Protein AF-0000000087414573 (afdb_homodimer)

Structure (mmCIF, N/CA/C/O backbone):
data_AF-0000000087414573-model_v1
#
loop_
_entity.id
_entity.type
_entity.pdbx_description
1 polymer 'Uncharacterized protein'
#
loop_
_atom_site.group_PDB
_atom_site.id
_atom_site.type_symbol
_atom_site.label_atom_id
_atom_site.label_alt_id
_atom_site.label_comp_id
_atom_site.label_asym_id
_atom_site.label_entity_id
_atom_site.label_seq_id
_atom_site.pdbx_PDB_ins_code
_atom_site.Cartn_x
_atom_site.Cartn_y
_atom_site.Cartn_z
_atom_site.occupancy
_atom_site.B_iso_or_equiv
_atom_site.auth_seq_id
_atom_site.auth_comp_id
_atom_site.auth_asym_id
_atom_site.auth_atom_id
_atom_site.pdbx_PDB_model_num
ATOM 1 N N . MET A 1 1 ? 4.891 49.406 17.188 1 35.66 1 MET A N 1
ATOM 2 C CA . MET A 1 1 ? 4.434 48.375 16.25 1 35.66 1 MET A CA 1
ATOM 3 C C . MET A 1 1 ? 4.473 47 16.891 1 35.66 1 MET A C 1
ATOM 5 O O . MET A 1 1 ? 5.539 46.531 17.297 1 35.66 1 MET A O 1
ATOM 9 N N . SER A 1 2 ? 3.475 46.469 17.656 1 39.78 2 SER A N 1
ATOM 10 C CA . SER A 1 2 ? 3.328 45.312 18.547 1 39.78 2 SER A CA 1
ATOM 11 C C . SER A 1 2 ? 3.596 44.031 17.797 1 39.78 2 SER A C 1
ATOM 13 O O . SER A 1 2 ? 2.986 43.75 16.75 1 39.78 2 SER A O 1
ATOM 15 N N . ASP A 1 3 ? 4.738 43.5 17.859 1 41.03 3 ASP A N 1
ATOM 16 C CA . ASP A 1 3 ? 5.074 42.156 17.375 1 41.03 3 ASP A CA 1
ATOM 17 C C . ASP A 1 3 ? 4.008 41.156 17.781 1 41.03 3 ASP A C 1
ATOM 19 O O . ASP A 1 3 ? 3.9 40.781 18.953 1 41.03 3 ASP A O 1
ATOM 23 N N . ALA A 1 4 ? 2.768 41.281 17.484 1 44.47 4 ALA A N 1
ATOM 24 C CA . ALA A 1 4 ? 1.706 40.312 17.656 1 44.47 4 ALA A CA 1
ATOM 25 C C . ALA A 1 4 ? 2.207 38.875 17.344 1 44.47 4 ALA A C 1
ATOM 27 O O . ALA A 1 4 ? 2.355 38.531 16.188 1 44.47 4 ALA A O 1
ATOM 28 N N . LEU A 1 5 ? 3.117 38.25 18 1 44.28 5 LEU A N 1
ATOM 29 C CA . LEU A 1 5 ? 3.502 36.844 18.031 1 44.28 5 LEU A CA 1
ATOM 30 C C . LEU A 1 5 ? 2.285 35.938 17.844 1 44.28 5 LEU A C 1
ATOM 32 O O . LEU A 1 5 ? 1.438 35.844 18.734 1 44.28 5 LEU A O 1
ATOM 36 N N . THR A 1 6 ? 1.602 35.875 16.656 1 43.03 6 THR A N 1
ATOM 37 C CA . THR A 1 6 ? 0.547 34.938 16.375 1 43.03 6 THR A CA 1
ATOM 38 C C . THR A 1 6 ? 0.826 33.594 17.062 1 43.03 6 THR A C 1
ATOM 40 O O . THR A 1 6 ? 1.945 33.094 17 1 43.03 6 THR A O 1
ATOM 43 N N . SER A 1 7 ? 0.241 33.25 18.125 1 44.19 7 SER A N 1
ATOM 44 C CA . SER A 1 7 ? 0.213 31.984 18.859 1 44.19 7 SER A CA 1
ATOM 45 C C . SER A 1 7 ? 0.468 30.797 17.922 1 44.19 7 SER A C 1
ATOM 47 O O . SER A 1 7 ? 0.053 30.828 16.766 1 44.19 7 SER A O 1
ATOM 49 N N . PRO A 1 8 ? 1.522 30 18.016 1 48 8 PRO A N 1
ATOM 50 C CA . PRO A 1 8 ? 1.657 28.781 17.219 1 48 8 PRO A CA 1
ATOM 51 C C . PRO A 1 8 ? 0.31 28.188 16.828 1 48 8 PRO A C 1
ATOM 53 O O . PRO A 1 8 ? -0.633 28.203 17.625 1 48 8 PRO A O 1
ATOM 56 N N . THR A 1 9 ? -0.344 28.5 15.656 1 53.56 9 THR A N 1
ATOM 57 C CA . THR A 1 9 ? -1.638 28.078 15.125 1 53.56 9 THR A CA 1
ATOM 58 C C . THR A 1 9 ? -2.059 26.734 15.719 1 53.56 9 THR A C 1
ATOM 60 O O . THR A 1 9 ? -1.38 25.719 15.531 1 53.56 9 THR A O 1
ATOM 63 N N . HIS A 1 10 ? -2.604 26.688 16.906 1 69.44 10 HIS A N 1
ATOM 64 C CA . HIS A 1 10 ? -3.182 25.547 17.594 1 69.44 10 HIS A CA 1
ATOM 65 C C . HIS A 1 10 ? -4.109 24.75 16.672 1 69.44 10 HIS A C 1
ATOM 67 O O . HIS A 1 10 ? -5.078 25.297 16.156 1 69.44 10 HIS A O 1
ATOM 73 N N . ILE A 1 11 ? -3.598 23.797 15.906 1 86 11 ILE A N 1
ATOM 74 C CA . ILE A 1 11 ? -4.422 22.906 15.094 1 86 11 ILE A CA 1
ATOM 75 C C . ILE A 1 11 ? -5.312 22.062 16 1 86 11 ILE A C 1
ATOM 77 O O . ILE A 1 11 ? -4.824 21.375 16.906 1 86 11 ILE A O 1
ATOM 81 N N . THR A 1 12 ? -6.582 22.422 15.992 1 93.31 12 THR A N 1
ATOM 82 C CA . THR A 1 12 ? -7.543 21.594 16.719 1 93.31 12 THR A CA 1
ATOM 83 C C . THR A 1 12 ? -8.117 20.516 15.797 1 93.31 12 THR A C 1
ATOM 85 O O . THR A 1 12 ? -8.664 20.828 14.734 1 93.31 12 THR A O 1
ATOM 88 N N . ILE A 1 13 ? -8 19.312 16.219 1 97.19 13 ILE A N 1
ATOM 89 C CA . ILE A 1 13 ? -8.531 18.172 15.461 1 97.19 13 ILE A CA 1
ATOM 90 C C . ILE A 1 13 ? -9.812 17.672 16.125 1 97.19 13 ILE A C 1
ATOM 92 O O . ILE A 1 13 ? -9.781 17.203 17.266 1 97.19 13 ILE A O 1
ATOM 96 N N . PRO A 1 14 ? -10.922 17.812 15.445 1 98.06 14 PRO A N 1
ATOM 97 C CA . PRO A 1 14 ? -12.156 17.281 16.016 1 98.06 14 PRO A CA 1
ATOM 98 C C . PRO A 1 14 ? -12.039 15.82 16.422 1 98.06 14 PRO A C 1
ATOM 100 O O . PRO A 1 14 ? -11.453 15.016 15.68 1 98.06 14 PRO A O 1
ATOM 103 N N . GLU A 1 15 ? -12.625 15.422 17.484 1 97.69 15 GLU A N 1
ATOM 104 C CA . GLU A 1 15 ? -12.484 14.102 18.078 1 97.69 15 GLU A CA 1
ATOM 105 C C . GLU A 1 15 ? -12.992 13.008 17.141 1 97.69 15 GLU A C 1
ATOM 107 O O . GLU A 1 15 ? -12.414 11.922 17.062 1 97.69 15 GLU A O 1
ATOM 112 N N . HIS A 1 16 ? -14.078 13.297 16.438 1 97.81 16 HIS A N 1
ATOM 113 C CA . HIS A 1 16 ? -14.703 12.281 15.602 1 97.81 16 HIS A CA 1
ATOM 114 C C . HIS A 1 16 ? -13.789 11.844 14.461 1 97.81 16 HIS A C 1
ATOM 116 O O . HIS A 1 16 ? -13.945 10.758 13.914 1 97.81 16 HIS A O 1
ATOM 122 N N . LEU A 1 17 ? -12.766 12.625 14.094 1 98.25 17 LEU A N 1
ATOM 123 C CA . LEU A 1 17 ? -11.867 12.297 12.992 1 98.25 17 LEU A CA 1
ATOM 124 C C . LEU A 1 17 ? -10.938 11.148 13.375 1 98.25 17 LEU A C 1
ATOM 126 O O . LEU A 1 17 ? -10.453 10.422 12.508 1 98.25 17 LEU A O 1
ATOM 130 N N . TYR A 1 18 ? -10.727 10.969 14.672 1 97.12 18 TYR A N 1
ATOM 131 C CA . TYR A 1 18 ? -9.859 9.891 15.133 1 97.12 18 TYR A CA 1
ATOM 132 C C . TYR A 1 18 ? -10.531 8.539 14.93 1 97.12 18 TYR A C 1
ATOM 134 O O . TYR A 1 18 ? -9.875 7.496 15 1 97.12 18 TYR A O 1
ATOM 142 N N . GLY A 1 19 ? -11.828 8.539 14.633 1 96.38 19 GLY A N 1
ATOM 143 C CA . GLY A 1 19 ? -12.555 7.305 14.359 1 96.38 19 GLY A CA 1
ATOM 144 C C . GLY A 1 19 ? -12.727 7.031 12.875 1 96.38 19 GLY A C 1
ATOM 145 O O . GLY A 1 19 ? -13.266 5.992 12.492 1 96.38 19 GLY A O 1
ATOM 146 N N . SER A 1 20 ? -12.297 7.949 12.039 1 97.25 20 SER A N 1
ATOM 147 C CA . SER A 1 20 ? -12.453 7.84 10.594 1 97.25 20 SER A CA 1
ATOM 148 C C . SER A 1 20 ? -11.305 7.062 9.969 1 97.25 20 SER A C 1
ATOM 150 O O . SER A 1 20 ? -10.141 7.422 10.141 1 97.25 20 SER A O 1
ATOM 152 N N . GLN A 1 21 ? -11.609 6.047 9.211 1 97 21 GLN A N 1
ATOM 153 C CA . GLN A 1 21 ? -10.562 5.266 8.562 1 97 21 GLN A CA 1
ATOM 154 C C . GLN A 1 21 ? -9.82 6.098 7.52 1 97 21 GLN A C 1
ATOM 156 O O . GLN A 1 21 ? -8.727 5.727 7.082 1 97 21 GLN A O 1
ATOM 161 N N . TYR A 1 22 ? -10.398 7.199 7.098 1 97.75 22 TYR A N 1
ATOM 162 C CA . TYR A 1 22 ? -9.797 8.062 6.09 1 97.75 22 TYR A CA 1
ATOM 163 C C . TYR A 1 22 ? -8.914 9.125 6.734 1 97.75 22 TYR A C 1
ATOM 165 O O . TYR A 1 22 ? -7.848 9.461 6.207 1 97.75 22 TYR A O 1
ATOM 173 N N . TRP A 1 23 ? -9.312 9.594 7.891 1 98.62 23 TRP A N 1
ATOM 174 C CA . TRP A 1 23 ? -8.633 10.734 8.5 1 98.62 23 TRP A CA 1
ATOM 175 C C . TRP A 1 23 ? -7.578 10.266 9.5 1 98.62 23 TRP A C 1
ATOM 177 O O . TRP A 1 23 ? -6.551 10.922 9.68 1 98.62 23 TRP A O 1
ATOM 187 N N . ARG A 1 24 ? -7.738 9.102 10.086 1 98.25 24 ARG A N 1
ATOM 188 C CA . ARG A 1 24 ? -6.801 8.641 11.102 1 98.25 24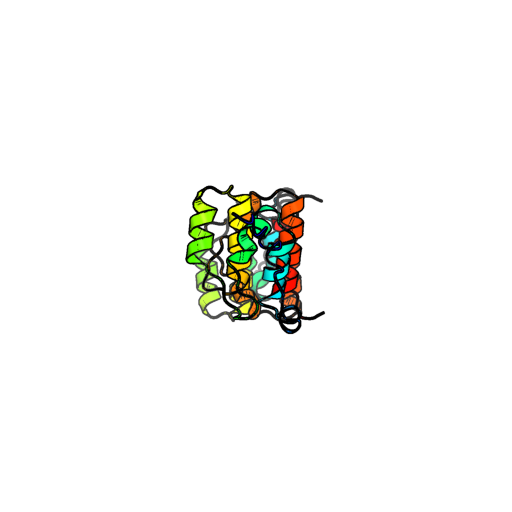 ARG A CA 1
ATOM 189 C C . ARG A 1 24 ? -5.387 8.531 10.539 1 98.25 24 ARG A C 1
ATOM 191 O O . ARG A 1 24 ? -4.438 9.039 11.141 1 98.25 24 ARG A O 1
ATOM 198 N N . PRO A 1 25 ? -5.242 7.898 9.375 1 98.69 25 PRO A N 1
ATOM 199 C CA . PRO A 1 25 ? -3.883 7.844 8.836 1 98.69 25 PRO A CA 1
ATOM 200 C C . PRO A 1 25 ? -3.354 9.219 8.43 1 98.69 25 PRO A C 1
ATOM 202 O O . PRO A 1 25 ? -2.15 9.477 8.531 1 98.69 25 PRO A O 1
ATOM 205 N N . VAL A 1 26 ? -4.207 10.109 7.957 1 98.88 26 VAL A N 1
ATOM 206 C CA . VAL A 1 26 ? -3.805 11.469 7.605 1 98.88 26 VAL A CA 1
ATOM 207 C C . VAL A 1 26 ? -3.287 12.188 8.844 1 98.88 26 VAL A C 1
ATOM 209 O O . VAL A 1 26 ? -2.191 12.758 8.828 1 98.88 26 VAL A O 1
ATOM 212 N N . ILE A 1 27 ? -4.094 12.133 9.938 1 98.75 27 ILE A N 1
ATOM 213 C CA . ILE A 1 27 ? -3.705 12.75 11.195 1 98.75 27 ILE A CA 1
ATOM 214 C C . ILE A 1 27 ? -2.373 12.172 11.672 1 98.75 27 ILE A C 1
ATOM 216 O O . ILE A 1 27 ? -1.449 12.922 12 1 98.75 27 ILE A O 1
ATOM 220 N N . TYR A 1 28 ? -2.23 10.906 11.633 1 98.81 28 TYR A N 1
ATOM 221 C CA . TYR A 1 28 ? -1.021 10.219 12.07 1 98.81 28 TYR A CA 1
ATOM 222 C C . TYR A 1 28 ? 0.193 10.703 11.281 1 98.81 28 TYR A C 1
ATOM 224 O O . TYR A 1 28 ? 1.189 11.133 11.867 1 98.81 28 TYR A O 1
ATOM 232 N N . LEU A 1 29 ? 0.13 10.734 9.961 1 98.88 29 LEU A N 1
ATOM 233 C CA . LEU A 1 29 ? 1.281 11.062 9.125 1 98.88 29 LEU A CA 1
ATOM 234 C C . LEU A 1 29 ? 1.65 12.531 9.266 1 98.88 29 LEU A C 1
ATOM 236 O O . LEU A 1 29 ? 2.83 12.875 9.367 1 98.88 29 LEU A O 1
ATOM 240 N N . PHE A 1 30 ? 0.662 13.422 9.359 1 98.69 30 PHE A N 1
ATOM 241 C CA . PHE A 1 30 ? 0.934 14.852 9.43 1 98.69 30 PHE A CA 1
ATOM 242 C C . PHE A 1 30 ? 1.436 15.242 10.812 1 98.69 30 PHE A C 1
ATOM 244 O O . PHE A 1 30 ? 2.045 16.297 10.984 1 98.69 30 PHE A O 1
ATOM 251 N N . THR A 1 31 ? 1.154 14.406 11.836 1 97.94 31 THR A N 1
ATOM 252 C CA . THR A 1 31 ? 1.62 14.766 13.172 1 97.94 31 THR A CA 1
ATOM 253 C C . THR A 1 31 ? 2.938 14.07 13.492 1 97.94 31 THR A C 1
ATOM 255 O O . THR A 1 31 ? 3.754 14.586 14.258 1 97.94 31 THR A O 1
ATOM 258 N N . GLN A 1 32 ? 3.201 12.938 12.875 1 97.81 32 GLN A N 1
ATOM 259 C CA . GLN A 1 32 ? 4.387 12.156 13.219 1 97.81 32 GLN A CA 1
ATOM 260 C C . GLN A 1 32 ? 5.555 12.5 12.297 1 97.81 32 GLN A C 1
ATOM 262 O O . GLN A 1 32 ? 6.715 12.43 12.711 1 97.81 32 GLN A O 1
ATOM 267 N N . HIS A 1 33 ? 5.332 12.812 11.062 1 98.12 33 HIS A N 1
ATOM 268 C CA . HIS A 1 33 ? 6.395 13.086 10.102 1 98.12 33 HIS A CA 1
ATOM 269 C C . HIS A 1 33 ? 6.832 14.539 10.156 1 98.12 33 HIS A C 1
ATOM 271 O O . HIS A 1 33 ? 6.012 15.445 9.984 1 98.12 33 HIS A O 1
ATOM 277 N N . THR A 1 34 ? 8.062 14.773 10.273 1 97.06 34 THR A N 1
ATOM 278 C CA . THR A 1 34 ? 8.617 16.094 10.547 1 97.06 34 THR A CA 1
ATOM 279 C C . THR A 1 34 ? 8.273 17.078 9.43 1 97.06 34 THR A C 1
ATOM 281 O O . THR A 1 34 ? 7.805 18.188 9.688 1 97.06 34 THR A O 1
ATOM 284 N N . LYS A 1 35 ? 8.484 16.703 8.211 1 97.94 35 LYS A N 1
ATOM 285 C CA . LYS A 1 35 ? 8.219 17.578 7.078 1 97.94 35 LYS A CA 1
ATOM 286 C C . LYS A 1 35 ? 6.727 17.859 6.941 1 97.94 35 LYS A C 1
ATOM 288 O O . LYS A 1 35 ? 6.32 19.016 6.781 1 97.94 35 LYS A O 1
ATOM 293 N N . LEU A 1 36 ? 5.891 16.859 6.969 1 98.56 36 LEU A N 1
ATOM 294 C CA . LEU A 1 36 ? 4.449 17.031 6.828 1 98.56 36 LEU A CA 1
ATOM 295 C C . LEU A 1 36 ? 3.898 17.938 7.926 1 98.56 36 LEU A C 1
ATOM 297 O O . LEU A 1 36 ? 2.996 18.734 7.684 1 98.56 36 LEU A O 1
ATOM 301 N N . ARG A 1 37 ? 4.434 17.797 9.094 1 98.12 37 ARG A N 1
ATOM 302 C CA . ARG A 1 37 ? 3.977 18.578 10.227 1 98.12 37 ARG A CA 1
ATOM 303 C C . ARG A 1 37 ? 4.125 20.078 9.953 1 98.12 37 ARG A C 1
ATOM 305 O O . ARG A 1 37 ? 3.291 20.875 10.375 1 98.12 37 ARG A O 1
ATOM 312 N N . GLN A 1 38 ? 5.145 20.438 9.219 1 98.06 38 GLN A N 1
ATOM 313 C CA . GLN A 1 38 ? 5.402 21.828 8.875 1 98.06 38 GLN A CA 1
ATOM 314 C C . GLN A 1 38 ? 4.336 22.375 7.93 1 98.06 38 GLN A C 1
ATOM 316 O O . GLN A 1 38 ? 4.168 23.594 7.805 1 98.06 38 GLN A O 1
ATOM 321 N N . TYR A 1 39 ? 3.625 21.484 7.316 1 98.19 39 TYR A N 1
ATOM 322 C CA . TYR A 1 39 ? 2.658 21.906 6.305 1 98.19 39 TYR A CA 1
ATOM 323 C C . TYR A 1 39 ? 1.24 21.531 6.723 1 98.19 39 TYR A C 1
ATOM 325 O O . TYR A 1 39 ? 0.331 21.5 5.891 1 98.19 39 TYR A O 1
ATOM 333 N N . ILE A 1 40 ? 1.041 21.234 7.953 1 98.19 40 ILE A N 1
ATOM 334 C CA . ILE A 1 40 ? -0.235 20.75 8.461 1 98.19 40 ILE A CA 1
ATOM 335 C C . ILE A 1 40 ? -1.298 21.828 8.32 1 98.19 40 ILE A C 1
ATOM 337 O O . ILE A 1 40 ? -2.496 21.547 8.352 1 98.19 40 ILE A O 1
ATOM 341 N N . HIS A 1 41 ? -0.883 23.109 8.164 1 96.88 41 HIS A N 1
ATOM 342 C CA . HIS A 1 41 ? -1.827 24.219 8.016 1 96.88 41 HIS A CA 1
ATOM 343 C C . HIS A 1 41 ? -2.559 24.141 6.68 1 96.88 41 HIS A C 1
ATOM 345 O O . HIS A 1 41 ? -3.559 24.828 6.473 1 96.88 41 HIS A O 1
ATOM 351 N N . TYR A 1 42 ? -2.127 23.297 5.781 1 98.25 42 TYR A N 1
ATOM 352 C CA . TYR A 1 42 ? -2.834 23.047 4.527 1 98.25 42 TYR A CA 1
ATOM 353 C C . TYR A 1 42 ? -3.928 22.016 4.707 1 98.25 42 TYR A C 1
ATOM 355 O O . TYR A 1 42 ? -4.625 21.656 3.754 1 98.25 42 TYR A O 1
ATOM 363 N N . VAL A 1 43 ? -4.121 21.453 5.879 1 98.56 43 VAL A N 1
ATOM 364 C CA . VAL A 1 43 ? -5.172 20.516 6.234 1 98.56 43 VAL A CA 1
ATOM 365 C C . VAL A 1 43 ? -6.207 21.188 7.121 1 98.56 43 VAL A C 1
ATOM 367 O O . VAL A 1 43 ? -5.879 21.672 8.219 1 98.56 43 VAL A O 1
ATOM 370 N N . ASP A 1 44 ? -7.414 21.312 6.637 1 97.94 44 ASP A N 1
ATOM 371 C CA . ASP A 1 44 ? -8.531 21.859 7.398 1 97.94 44 ASP A CA 1
ATOM 372 C C . ASP A 1 44 ? -9.336 20.75 8.07 1 97.94 44 ASP A C 1
ATOM 374 O O . ASP A 1 44 ? -10.32 20.266 7.516 1 97.94 44 ASP A O 1
ATOM 378 N N . PHE A 1 45 ? -9.031 20.391 9.258 1 98.19 45 PHE A N 1
ATOM 379 C CA . PHE A 1 45 ? -9.656 19.281 9.984 1 98.19 45 PHE A CA 1
ATOM 380 C C . PHE A 1 45 ? -11.109 19.625 10.32 1 98.19 45 PHE A C 1
ATOM 382 O O . PHE A 1 45 ? -11.984 18.766 10.234 1 98.19 45 PHE A O 1
ATOM 389 N N . LYS A 1 46 ? -11.383 20.812 10.641 1 96.94 46 LYS A N 1
ATOM 390 C CA . LYS A 1 46 ? -12.75 21.203 10.961 1 96.94 46 LYS A CA 1
ATOM 391 C C . LYS A 1 46 ? -13.648 21.125 9.734 1 96.94 46 LYS A C 1
ATOM 393 O O . LYS A 1 46 ? -14.758 20.594 9.812 1 96.94 46 LYS A O 1
ATOM 398 N N . GLY A 1 47 ? -13.133 21.672 8.609 1 97.75 47 GLY A N 1
ATOM 399 C CA . GLY A 1 47 ? -13.883 21.594 7.359 1 97.75 47 GLY A CA 1
ATOM 400 C C . GLY A 1 47 ? -13.711 20.281 6.633 1 97.75 47 GLY A C 1
ATOM 401 O O . GLY A 1 47 ? -14.352 20.047 5.605 1 97.75 47 GLY A O 1
ATOM 402 N N . GLU A 1 48 ? -12.812 19.359 7.148 1 98.31 48 GLU A N 1
ATOM 403 C CA . GLU A 1 48 ? -12.516 18.031 6.598 1 98.31 48 GLU A CA 1
ATOM 404 C C . GLU A 1 48 ? -12.117 18.125 5.125 1 98.31 48 GLU A C 1
ATOM 406 O O . GLU A 1 48 ? -12.648 17.391 4.289 1 98.31 48 GLU A O 1
ATOM 411 N N . ARG A 1 49 ? -11.148 19.016 4.934 1 98.25 49 ARG A N 1
ATOM 412 C CA . ARG A 1 49 ? -10.625 19.281 3.594 1 98.25 49 ARG A CA 1
ATOM 413 C C . ARG A 1 49 ? -9.102 19.344 3.609 1 98.25 49 ARG A C 1
ATOM 415 O O . ARG A 1 49 ? -8.5 19.734 4.621 1 98.25 49 ARG A O 1
ATOM 422 N N . ILE A 1 50 ? -8.461 18.984 2.473 1 98.75 50 ILE A N 1
ATOM 423 C CA . ILE A 1 50 ? -7.016 19.109 2.279 1 98.75 50 ILE A CA 1
ATOM 424 C C . ILE A 1 50 ? -6.734 19.906 1.005 1 98.75 50 ILE A C 1
ATOM 426 O O . ILE A 1 50 ? -7.344 19.656 -0.037 1 98.75 50 ILE A O 1
ATOM 430 N N . ASP A 1 51 ? -5.918 20.906 1.12 1 98.69 51 ASP A N 1
ATOM 431 C CA . ASP A 1 51 ? -5.473 21.609 -0.08 1 98.69 51 ASP A CA 1
ATOM 432 C C . ASP A 1 51 ? -4.41 20.812 -0.822 1 98.69 51 ASP A C 1
ATOM 434 O O . ASP A 1 51 ? -3.217 21.109 -0.738 1 98.69 51 ASP A O 1
ATOM 438 N N . VAL A 1 52 ? -4.793 19.859 -1.642 1 98.75 52 VAL A N 1
ATOM 439 C CA . VAL A 1 52 ? -3.934 18.906 -2.32 1 98.75 52 VAL A CA 1
ATOM 440 C C . VAL A 1 52 ? -3.016 19.625 -3.301 1 98.75 52 VAL A C 1
ATOM 442 O O . VAL A 1 52 ? -1.82 19.328 -3.377 1 98.75 52 VAL A O 1
ATOM 445 N N . THR A 1 53 ? -3.572 20.578 -3.996 1 98.5 53 THR A N 1
ATOM 446 C CA . THR A 1 53 ? -2.812 21.328 -5 1 98.5 53 THR A CA 1
ATOM 447 C C . THR A 1 53 ? -1.632 22.047 -4.359 1 98.5 53 THR A C 1
ATOM 449 O O . THR A 1 53 ? -0.503 21.953 -4.848 1 98.5 53 THR A O 1
ATOM 452 N N . LYS A 1 54 ? -1.816 22.719 -3.281 1 98.62 54 LYS A N 1
ATOM 453 C CA . LYS A 1 54 ? -0.754 23.469 -2.615 1 98.62 54 LYS A CA 1
ATOM 454 C C . LYS A 1 54 ? 0.296 22.531 -2.029 1 98.62 54 LYS A C 1
ATOM 456 O O . LYS A 1 54 ? 1.494 22.812 -2.096 1 98.62 54 LYS A O 1
ATOM 461 N N . LEU A 1 55 ? -0.172 21.438 -1.416 1 98.81 55 LEU A N 1
ATOM 462 C CA . LEU A 1 55 ? 0.753 20.469 -0.838 1 98.81 55 LEU A CA 1
ATOM 463 C C . LEU A 1 55 ? 1.645 19.859 -1.916 1 98.81 55 LEU A C 1
ATOM 465 O O . LEU A 1 55 ? 2.859 19.75 -1.733 1 98.81 55 LEU A O 1
ATOM 469 N N . LYS A 1 56 ? 1.042 19.484 -3.055 1 98.56 56 LYS A N 1
ATOM 470 C CA . LYS A 1 56 ? 1.821 18.906 -4.141 1 98.56 56 LYS A CA 1
ATOM 471 C C . LYS A 1 56 ? 2.801 19.922 -4.727 1 98.56 56 LYS A C 1
ATOM 473 O O . LYS A 1 56 ? 3.92 19.562 -5.102 1 98.56 56 LYS A O 1
ATOM 478 N N . ARG A 1 57 ? 2.367 21.109 -4.809 1 98.62 57 ARG A N 1
ATOM 479 C CA . ARG A 1 57 ? 3.262 22.156 -5.27 1 98.62 57 ARG A CA 1
ATOM 480 C C . ARG A 1 57 ? 4.453 22.312 -4.328 1 98.62 57 ARG A C 1
ATOM 482 O O . ARG A 1 57 ? 5.602 22.391 -4.777 1 98.62 57 ARG A O 1
ATOM 489 N N . ALA A 1 58 ? 4.195 22.391 -3.035 1 98.31 58 ALA A N 1
ATOM 490 C CA . ALA A 1 58 ? 5.254 22.531 -2.041 1 98.31 58 ALA A CA 1
ATOM 491 C C . ALA A 1 58 ? 6.211 21.328 -2.098 1 98.31 58 ALA A C 1
ATOM 493 O O . ALA A 1 58 ? 7.418 21.484 -1.907 1 98.31 58 ALA A O 1
ATOM 494 N N . ALA A 1 59 ? 5.723 20.156 -2.426 1 98.56 59 ALA A N 1
ATOM 495 C CA . ALA A 1 59 ? 6.473 18.906 -2.318 1 98.56 59 ALA A CA 1
ATOM 496 C C . ALA A 1 59 ? 7.371 18.703 -3.533 1 98.56 59 ALA A C 1
ATOM 498 O O . ALA A 1 59 ? 8.188 17.781 -3.559 1 98.56 59 ALA A O 1
ATOM 499 N N . ARG A 1 60 ? 7.215 19.5 -4.551 1 98.44 60 ARG A N 1
ATOM 500 C CA . ARG A 1 60 ? 7.973 19.344 -5.789 1 98.44 60 ARG A CA 1
ATOM 501 C C . ARG A 1 60 ? 9.469 19.266 -5.508 1 98.44 60 ARG A C 1
ATOM 503 O O . ARG A 1 60 ? 10.211 18.594 -6.223 1 98.44 60 ARG A O 1
ATOM 510 N N . VAL A 1 61 ? 10.008 19.906 -4.422 1 98.31 61 VAL A N 1
ATOM 511 C CA . VAL A 1 61 ? 11.438 20 -4.145 1 98.31 61 VAL A CA 1
ATOM 512 C C . VAL A 1 61 ? 11.82 19 -3.049 1 98.31 61 VAL A C 1
ATOM 514 O O . VAL A 1 61 ? 12.969 18.984 -2.6 1 98.31 61 VAL A O 1
ATOM 517 N N . TRP A 1 62 ? 10.82 18.234 -2.502 1 98.44 62 TRP A N 1
ATOM 518 C CA . TRP A 1 62 ? 11.086 17.281 -1.427 1 98.44 62 TRP A CA 1
ATOM 519 C C . TRP A 1 62 ? 11.828 16.047 -1.95 1 98.44 62 TRP A C 1
ATOM 521 O O . TRP A 1 62 ? 11.898 15.836 -3.162 1 98.44 62 TRP A O 1
ATOM 531 N N . SER A 1 63 ? 12.438 15.281 -1.088 1 97.75 63 SER A N 1
ATOM 532 C CA . SER A 1 63 ? 13.008 13.984 -1.44 1 97.75 63 SER A CA 1
ATOM 533 C C . SER A 1 63 ? 11.93 13 -1.865 1 97.75 63 SER A C 1
ATOM 535 O O . SER A 1 63 ? 10.742 13.195 -1.571 1 97.75 63 SER A O 1
ATOM 537 N N . GLN A 1 64 ? 12.258 11.945 -2.529 1 97.25 64 GLN A N 1
ATOM 538 C CA . GLN A 1 64 ? 11.312 10.93 -2.977 1 97.25 64 GLN A CA 1
ATOM 539 C C . GLN A 1 64 ? 10.602 10.281 -1.794 1 97.25 64 GLN A C 1
ATOM 541 O O . GLN A 1 64 ? 9.414 9.977 -1.871 1 97.25 64 GLN A O 1
ATOM 546 N N . SER A 1 65 ? 11.398 10.07 -0.731 1 97.69 65 SER A N 1
ATOM 547 C CA . SER A 1 65 ? 10.805 9.477 0.468 1 97.69 65 SER A CA 1
ATOM 548 C C . SER A 1 65 ? 9.719 10.375 1.05 1 97.69 65 SER A C 1
ATOM 550 O O . SER A 1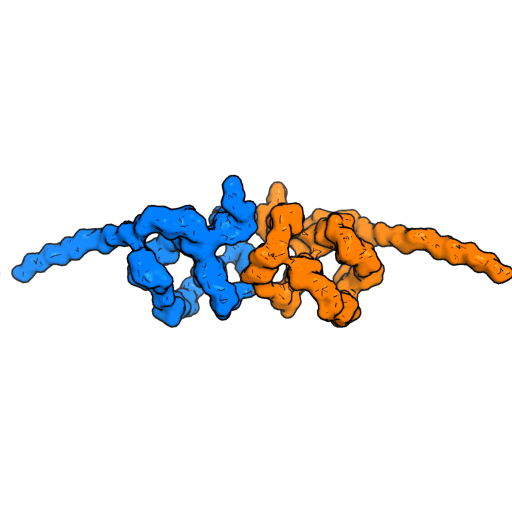 65 ? 8.641 9.898 1.401 1 97.69 65 SER A O 1
ATOM 552 N N . GLU A 1 66 ? 10.023 11.648 1.145 1 98.38 66 GLU A N 1
ATOM 553 C CA . GLU A 1 66 ? 9.062 12.609 1.669 1 98.38 66 GLU A CA 1
ATOM 554 C C . GLU A 1 66 ? 7.836 12.719 0.764 1 98.38 66 GLU A C 1
ATOM 556 O O . GLU A 1 66 ? 6.707 12.773 1.247 1 98.38 66 GLU A O 1
ATOM 561 N N . LYS A 1 67 ? 8.047 12.727 -0.49 1 98.5 67 LYS A N 1
ATOM 562 C CA . LYS A 1 67 ? 6.949 12.766 -1.454 1 98.5 67 LYS A CA 1
ATOM 563 C C . LYS A 1 67 ? 6.062 11.531 -1.329 1 98.5 67 LYS A C 1
ATOM 565 O O . LYS A 1 67 ? 4.836 11.633 -1.43 1 98.5 67 LYS A O 1
ATOM 570 N N . PHE A 1 68 ? 6.668 10.406 -1.146 1 98.62 68 PHE A N 1
ATOM 571 C CA . PHE A 1 68 ? 5.887 9.18 -0.995 1 98.62 68 PHE A CA 1
ATOM 572 C C . PHE A 1 68 ? 4.965 9.273 0.216 1 98.62 68 PHE A C 1
ATOM 574 O O . PHE A 1 68 ? 3.789 8.922 0.136 1 98.62 68 PHE A O 1
ATOM 581 N N . ILE A 1 69 ? 5.477 9.75 1.349 1 98.81 69 ILE A N 1
ATOM 582 C CA . ILE A 1 69 ? 4.695 9.82 2.58 1 98.81 69 ILE A CA 1
ATOM 583 C C . ILE A 1 69 ? 3.533 10.789 2.404 1 98.81 69 ILE A C 1
ATOM 585 O O . ILE A 1 69 ? 2.41 10.516 2.834 1 98.81 69 ILE A O 1
ATOM 589 N N . LEU A 1 70 ? 3.771 11.914 1.744 1 98.88 70 LEU A N 1
ATOM 590 C CA . LEU A 1 70 ? 2.668 12.812 1.42 1 98.88 70 LEU A CA 1
ATOM 591 C C . LEU A 1 70 ? 1.645 12.117 0.529 1 98.88 70 LEU A C 1
ATOM 593 O O . LEU A 1 70 ? 0.44 12.195 0.782 1 98.88 70 LEU A O 1
ATOM 597 N N . SER A 1 71 ? 2.113 11.469 -0.519 1 98.75 71 SER A N 1
ATOM 598 C CA . SER A 1 71 ? 1.214 10.781 -1.439 1 98.75 71 SER A CA 1
ATOM 599 C C . SER A 1 71 ? 0.358 9.75 -0.71 1 98.75 71 SER A C 1
ATOM 601 O O . SER A 1 71 ? -0.826 9.594 -1.016 1 98.75 71 SER A O 1
ATOM 603 N N . LEU A 1 72 ? 0.993 9.047 0.219 1 98.81 72 LEU A N 1
ATOM 604 C CA . LEU A 1 72 ? 0.23 8.07 0.989 1 98.81 72 LEU A CA 1
ATOM 605 C C . LEU A 1 72 ? -0.87 8.75 1.795 1 98.81 72 LEU A C 1
ATOM 607 O O . LEU A 1 72 ? -2.014 8.289 1.809 1 98.81 72 LEU A O 1
ATOM 611 N N . ALA A 1 73 ? -0.518 9.844 2.48 1 98.94 73 ALA A N 1
ATOM 612 C CA . ALA A 1 73 ? -1.516 10.578 3.256 1 98.94 73 ALA A CA 1
ATOM 613 C C . ALA A 1 73 ? -2.693 10.992 2.381 1 98.94 73 ALA A C 1
ATOM 615 O O . ALA A 1 73 ? -3.852 10.773 2.744 1 98.94 73 ALA A O 1
ATOM 616 N N . LEU A 1 74 ? -2.391 11.555 1.26 1 98.88 74 LEU A N 1
ATOM 617 C CA . LEU A 1 74 ? -3.428 12.031 0.354 1 98.88 74 LEU A CA 1
ATOM 618 C C . LEU A 1 74 ? -4.254 10.875 -0.191 1 98.88 74 LEU A C 1
ATOM 620 O O . LEU A 1 74 ? -5.473 10.992 -0.342 1 98.88 74 LEU A O 1
ATOM 624 N N . HIS A 1 75 ? -3.594 9.766 -0.482 1 98.75 75 HIS A N 1
ATOM 625 C CA . HIS A 1 75 ? -4.285 8.586 -0.978 1 98.75 75 HIS A CA 1
ATOM 626 C C . HIS A 1 75 ? -5.238 8.023 0.074 1 98.75 75 HIS A C 1
ATOM 628 O O . HIS A 1 75 ? -6.359 7.621 -0.247 1 98.75 75 HIS A O 1
ATOM 634 N N . CYS A 1 76 ? -4.793 7.953 1.312 1 98.38 76 CYS A N 1
ATOM 635 C CA . CYS A 1 76 ? -5.641 7.488 2.402 1 98.38 76 CYS A CA 1
ATOM 636 C C . CYS A 1 76 ? -6.898 8.344 2.518 1 98.38 76 CYS A C 1
ATOM 638 O O . CYS A 1 76 ? -7.988 7.82 2.758 1 98.38 76 CYS A O 1
ATOM 640 N N . PHE A 1 77 ? -6.766 9.617 2.32 1 98.56 77 PHE A N 1
ATOM 641 C CA . PHE A 1 77 ? -7.871 10.57 2.391 1 98.56 77 PHE A CA 1
ATOM 642 C C . PHE A 1 77 ? -8.852 10.336 1.25 1 98.56 77 PHE A C 1
ATOM 644 O O . PHE A 1 77 ? -10.07 10.328 1.463 1 98.56 77 PHE A O 1
ATOM 651 N N . ASN A 1 78 ? -8.312 10.195 0.108 1 97.69 78 ASN A N 1
ATOM 652 C CA . ASN A 1 78 ? -9.086 10.062 -1.12 1 97.69 78 ASN A CA 1
ATOM 653 C C . ASN A 1 78 ? -8.305 9.312 -2.195 1 97.69 78 ASN A C 1
ATOM 655 O O . ASN A 1 78 ? -7.293 9.805 -2.695 1 97.69 78 ASN A O 1
ATOM 659 N N . GLU A 1 79 ? -8.812 8.156 -2.617 1 95.44 79 GLU A N 1
ATOM 660 C CA . GLU A 1 79 ? -8.086 7.25 -3.494 1 95.44 79 GLU A CA 1
ATOM 661 C C . GLU A 1 79 ? -7.914 7.844 -4.887 1 95.44 79 GLU A C 1
ATOM 663 O O . GLU A 1 79 ? -7.137 7.332 -5.695 1 95.44 79 GLU A O 1
ATOM 668 N N . ARG A 1 80 ? -8.641 8.906 -5.191 1 96.38 80 ARG A N 1
ATOM 669 C CA . ARG A 1 80 ? -8.391 9.602 -6.449 1 96.38 80 ARG A CA 1
ATOM 670 C C . ARG A 1 80 ? -6.957 10.102 -6.523 1 96.38 80 ARG A C 1
ATOM 672 O O . ARG A 1 80 ? -6.43 10.328 -7.617 1 96.38 80 ARG A O 1
ATOM 679 N N . ASN A 1 81 ? -6.395 10.312 -5.371 1 97.31 81 ASN A N 1
ATOM 680 C CA . ASN A 1 81 ? -4.969 10.617 -5.32 1 97.31 81 ASN A CA 1
ATOM 681 C C . ASN A 1 81 ? -4.121 9.352 -5.449 1 97.31 81 ASN A C 1
ATOM 683 O O . ASN A 1 81 ? -3.98 8.594 -4.488 1 97.31 81 ASN A O 1
ATOM 687 N N . LYS A 1 82 ? -3.539 9.211 -6.555 1 96 82 LYS A N 1
ATOM 688 C CA . LYS A 1 82 ? -2.834 7.969 -6.867 1 96 82 LYS A CA 1
ATOM 689 C C . LYS A 1 82 ? -1.487 7.906 -6.152 1 96 82 LYS A C 1
ATOM 691 O O . LYS A 1 82 ? -0.896 8.945 -5.84 1 96 82 LYS A O 1
ATOM 696 N N . ILE A 1 83 ? -1.086 6.711 -5.91 1 97.44 83 ILE A N 1
ATOM 697 C CA . ILE A 1 83 ? 0.197 6.465 -5.262 1 97.44 83 ILE A CA 1
ATOM 698 C C . ILE A 1 83 ? 0.905 5.297 -5.941 1 97.44 83 ILE A C 1
ATOM 700 O O . ILE A 1 83 ? 0.258 4.344 -6.383 1 97.44 83 ILE A O 1
ATOM 704 N N . ASN A 1 84 ? 2.178 5.43 -6.078 1 96.62 84 ASN A N 1
ATOM 705 C CA . ASN A 1 84 ? 3.004 4.301 -6.496 1 96.62 84 ASN A CA 1
ATOM 706 C C . ASN A 1 84 ? 3.611 3.578 -5.297 1 96.62 84 ASN A C 1
ATOM 708 O O . ASN A 1 84 ? 4.609 4.031 -4.734 1 96.62 84 ASN A O 1
ATOM 712 N N . LEU A 1 85 ? 3.1 2.428 -5.023 1 97.56 85 LEU A N 1
ATOM 713 C CA . LEU A 1 85 ? 3.514 1.679 -3.84 1 97.56 85 LEU A CA 1
ATOM 714 C C . LEU A 1 85 ? 4.98 1.273 -3.939 1 97.56 85 LEU A C 1
ATOM 716 O O . LEU A 1 85 ? 5.672 1.178 -2.924 1 97.56 85 LEU A O 1
ATOM 720 N N . GLY A 1 86 ? 5.469 1.082 -5.09 1 96.62 86 GLY A N 1
ATOM 721 C CA . GLY A 1 86 ? 6.859 0.715 -5.305 1 96.62 86 GLY A CA 1
ATOM 722 C C . GLY A 1 86 ? 7.84 1.736 -4.758 1 96.62 86 GLY A C 1
ATOM 723 O O . GLY A 1 86 ? 8.984 1.4 -4.438 1 96.62 86 GLY A O 1
ATOM 724 N N . ASP A 1 87 ? 7.418 2.957 -4.613 1 96.81 87 ASP A N 1
ATOM 725 C CA . ASP A 1 87 ? 8.273 4.02 -4.09 1 96.81 87 ASP A CA 1
ATOM 726 C C . ASP A 1 87 ? 8.594 3.793 -2.617 1 96.81 87 ASP A C 1
ATOM 728 O O . ASP A 1 87 ? 9.469 4.457 -2.057 1 96.81 87 ASP A O 1
ATOM 732 N N . MET A 1 88 ? 7.992 2.816 -2 1 97.12 88 MET A N 1
ATOM 733 C CA . MET A 1 88 ? 8.352 2.443 -0.637 1 97.12 88 MET A CA 1
ATOM 734 C C . MET A 1 88 ? 9.805 1.968 -0.571 1 97.12 88 MET A C 1
ATOM 736 O O . MET A 1 88 ? 10.414 1.964 0.5 1 97.12 88 MET A O 1
ATOM 740 N N . ASP A 1 89 ? 10.328 1.613 -1.648 1 95.44 89 ASP A N 1
ATOM 741 C CA . ASP A 1 89 ? 11.711 1.14 -1.694 1 95.44 89 ASP A CA 1
ATOM 742 C C . ASP A 1 89 ? 12.688 2.254 -1.321 1 95.44 89 ASP A C 1
ATOM 744 O O . ASP A 1 89 ? 13.828 1.985 -0.931 1 95.44 89 ASP A O 1
ATOM 748 N N . TYR A 1 90 ? 12.273 3.461 -1.402 1 95.38 90 TYR A N 1
ATOM 749 C CA . TYR A 1 90 ? 13.133 4.602 -1.111 1 95.38 90 TYR A CA 1
ATOM 750 C C . TYR A 1 90 ? 13.141 4.918 0.38 1 95.38 90 TYR A C 1
ATOM 752 O O . TYR A 1 90 ? 13.945 5.719 0.849 1 95.38 90 TYR A O 1
ATOM 760 N N . LEU A 1 91 ? 12.305 4.309 1.121 1 97.31 91 LEU A N 1
ATOM 761 C CA . LEU A 1 91 ? 12.148 4.645 2.531 1 97.31 91 LEU A CA 1
ATOM 762 C C . LEU A 1 91 ? 13.188 3.92 3.381 1 97.31 91 LEU A C 1
ATOM 764 O O . LEU A 1 91 ? 13.516 2.762 3.111 1 97.31 91 LEU A O 1
ATOM 768 N N . ASP A 1 92 ? 13.688 4.633 4.348 1 96.12 92 ASP A N 1
ATOM 769 C CA . ASP A 1 92 ? 14.5 3.965 5.363 1 96.12 92 ASP A CA 1
ATOM 770 C C . ASP A 1 92 ? 13.617 3.207 6.352 1 96.12 92 ASP A C 1
ATOM 772 O O . ASP A 1 92 ? 12.391 3.258 6.262 1 96.12 92 ASP A O 1
ATOM 776 N N . SER A 1 93 ? 14.195 2.498 7.262 1 96 93 SER A N 1
ATOM 777 C CA . SER A 1 93 ? 13.469 1.607 8.164 1 96 93 SER A CA 1
ATOM 778 C C . SER A 1 93 ? 12.484 2.381 9.031 1 96 93 SER A C 1
ATOM 780 O O . SER A 1 93 ? 11.383 1.898 9.305 1 96 93 SER A O 1
ATOM 782 N N . TYR A 1 94 ? 12.883 3.529 9.477 1 95.81 94 TYR A N 1
ATOM 783 C CA . TYR A 1 94 ? 12.008 4.348 10.305 1 95.81 94 TYR A CA 1
ATOM 784 C C . TYR A 1 94 ? 10.742 4.742 9.547 1 95.81 94 TYR A C 1
ATOM 786 O O . TYR A 1 94 ? 9.633 4.586 10.055 1 95.81 94 TYR A O 1
ATOM 794 N N . HIS A 1 95 ? 10.891 5.203 8.359 1 97.06 95 HIS A N 1
ATOM 795 C CA . HIS A 1 95 ? 9.75 5.645 7.555 1 97.06 95 HIS A CA 1
ATOM 796 C C . HIS A 1 95 ? 8.906 4.465 7.094 1 97.06 95 HIS A C 1
ATOM 798 O O . HIS A 1 95 ? 7.688 4.578 6.969 1 97.06 95 HIS A O 1
ATOM 804 N N . LYS A 1 96 ? 9.555 3.334 6.867 1 97.81 96 LYS A N 1
ATOM 805 C CA . LYS A 1 96 ? 8.773 2.143 6.531 1 97.81 96 LYS A CA 1
ATOM 806 C C . LYS A 1 96 ? 7.84 1.76 7.676 1 97.81 96 LYS A C 1
ATOM 808 O O . LYS A 1 96 ? 6.676 1.424 7.449 1 97.81 96 LYS A O 1
ATOM 813 N N . ARG A 1 97 ? 8.297 1.822 8.875 1 97 97 ARG A N 1
ATOM 814 C CA . ARG A 1 97 ? 7.449 1.526 10.023 1 97 97 ARG A CA 1
ATOM 815 C C . ARG A 1 97 ? 6.277 2.498 10.102 1 97 97 ARG A C 1
ATOM 817 O O . ARG A 1 97 ? 5.145 2.088 10.359 1 97 97 ARG A O 1
ATOM 824 N N . MET A 1 98 ? 6.594 3.732 9.922 1 97.75 98 MET A N 1
ATOM 825 C CA . MET A 1 98 ? 5.555 4.758 9.938 1 97.75 98 MET A CA 1
ATOM 826 C C . MET A 1 98 ? 4.512 4.484 8.859 1 97.75 98 MET A C 1
ATOM 828 O O . MET A 1 98 ? 3.309 4.582 9.117 1 97.75 98 MET A O 1
ATOM 832 N N . VAL A 1 99 ? 4.957 4.109 7.676 1 98.38 99 VAL A N 1
ATOM 833 C CA . VAL A 1 99 ? 4.074 3.834 6.547 1 98.38 99 VAL A CA 1
ATOM 834 C C . VAL A 1 99 ? 3.221 2.604 6.848 1 98.38 99 VAL A C 1
ATOM 836 O O . VAL A 1 99 ? 2.012 2.607 6.609 1 98.38 99 VAL A O 1
ATOM 839 N N . PHE A 1 100 ? 3.775 1.562 7.445 1 98.19 100 PHE A N 1
ATOM 840 C CA . PHE A 1 100 ? 3.004 0.372 7.789 1 98.19 100 PHE A CA 1
ATOM 841 C C . PHE A 1 100 ? 1.941 0.697 8.828 1 98.19 100 PHE A C 1
ATOM 843 O O . PHE A 1 100 ? 0.829 0.168 8.773 1 98.19 100 PHE A O 1
ATOM 850 N N . GLU A 1 101 ? 2.299 1.53 9.75 1 98 101 GLU A N 1
ATOM 851 C CA . GLU A 1 101 ? 1.297 1.961 10.727 1 98 101 GLU A CA 1
ATOM 852 C C . GLU A 1 101 ? 0.16 2.719 10.047 1 98 101 GLU A C 1
ATOM 854 O O . GLU A 1 101 ? -1.015 2.461 10.312 1 98 101 GLU A O 1
ATOM 859 N N . ALA A 1 102 ? 0.48 3.615 9.148 1 98.56 102 ALA A N 1
ATOM 860 C CA . ALA A 1 102 ? -0.54 4.371 8.43 1 98.56 102 ALA A CA 1
ATOM 861 C C . ALA A 1 102 ? -1.437 3.439 7.617 1 98.56 102 ALA A C 1
ATOM 863 O O . ALA A 1 102 ? -2.658 3.607 7.594 1 98.56 102 ALA A O 1
ATOM 864 N N . LEU A 1 103 ? -0.831 2.445 6.977 1 98.44 103 LEU A N 1
ATOM 865 C CA . LEU A 1 103 ? -1.591 1.463 6.211 1 98.44 103 LEU A CA 1
ATOM 866 C C . LEU A 1 103 ? -2.527 0.672 7.121 1 98.44 103 LEU A C 1
ATOM 868 O O . LEU A 1 103 ? -3.674 0.404 6.754 1 98.44 103 LEU A O 1
ATOM 872 N N . HIS A 1 104 ? -2.053 0.335 8.258 1 97.81 104 HIS A N 1
ATOM 873 C CA . HIS A 1 104 ? -2.885 -0.387 9.211 1 97.81 104 HIS A CA 1
ATOM 874 C C . HIS A 1 104 ? -4.062 0.465 9.672 1 97.81 104 HIS A C 1
ATOM 876 O O . HIS A 1 104 ? -5.191 -0.023 9.758 1 97.81 104 HIS A O 1
ATOM 882 N N . LEU A 1 105 ? -3.801 1.676 9.953 1 97.94 105 LEU A N 1
ATOM 883 C CA . LEU A 1 105 ? -4.867 2.582 10.367 1 97.94 105 LEU A CA 1
ATOM 884 C C . LEU A 1 105 ? -5.922 2.719 9.273 1 97.94 105 LEU A C 1
ATOM 886 O O . LEU A 1 105 ? -7.117 2.803 9.562 1 97.94 105 LEU A O 1
ATOM 890 N N . ARG A 1 106 ? -5.5 2.707 8.062 1 98.06 106 ARG A N 1
ATOM 891 C CA . ARG A 1 106 ? -6.402 2.949 6.941 1 98.06 106 ARG A CA 1
ATOM 892 C C . ARG A 1 106 ? -7.195 1.694 6.59 1 98.06 106 ARG A C 1
ATOM 894 O O . ARG A 1 106 ? -8.383 1.771 6.273 1 98.06 106 ARG A O 1
ATOM 901 N N . TYR A 1 107 ? -6.453 0.529 6.656 1 97.44 107 TYR A N 1
ATOM 902 C CA . TYR A 1 107 ? -7.051 -0.65 6.039 1 97.44 107 TYR A CA 1
ATOM 903 C C . TYR A 1 107 ? -7.215 -1.773 7.055 1 97.44 107 TYR A C 1
ATOM 905 O O . TYR A 1 107 ? -7.887 -2.771 6.785 1 97.44 107 TYR A O 1
ATOM 913 N N . GLY A 1 108 ? -6.453 -1.755 8.164 1 91.56 108 GLY A N 1
ATOM 914 C CA . GLY A 1 108 ? -6.363 -2.857 9.102 1 91.56 108 GLY A CA 1
ATOM 915 C C . GLY A 1 108 ? -7.652 -3.104 9.859 1 91.56 108 GLY A C 1
ATOM 916 O O . GLY A 1 108 ? -7.785 -4.109 10.562 1 91.56 108 GLY A O 1
ATOM 917 N N . GLY A 1 109 ? -8.711 -2.387 9.508 1 75.81 109 GLY A N 1
ATOM 918 C CA . GLY A 1 109 ? -9.984 -2.553 10.195 1 75.81 109 GLY A CA 1
ATOM 919 C C . GLY A 1 109 ? -9.984 -1.976 11.594 1 75.81 109 GLY A C 1
ATOM 920 O O . GLY A 1 109 ? -8.953 -1.475 12.07 1 75.81 109 GLY A O 1
ATOM 921 N N . ARG A 1 110 ? -11.211 -1.719 12.07 1 64.44 110 ARG A N 1
ATOM 922 C CA . ARG A 1 110 ? -11.422 -1.217 13.43 1 64.44 110 ARG A CA 1
ATOM 923 C C . ARG A 1 110 ? -11.117 -2.295 14.461 1 64.44 110 ARG A C 1
ATOM 925 O O . ARG A 1 110 ? -11.406 -3.475 14.242 1 64.44 110 ARG A O 1
ATOM 932 N N . GLY A 1 111 ? -9.789 -2.408 14.914 1 44.09 111 GLY A N 1
ATOM 933 C CA . GLY A 1 111 ? -9.656 -3.326 16.031 1 44.09 111 GLY A CA 1
ATOM 934 C C . GLY A 1 111 ? -10.969 -3.58 16.75 1 44.09 111 GLY A C 1
ATOM 935 O O . GLY A 1 111 ? -11.914 -2.801 16.625 1 44.09 111 GLY A O 1
ATOM 936 N N . MET B 1 1 ? -5.43 -47.188 -24.125 1 35.41 1 MET B N 1
ATOM 937 C CA . MET B 1 1 ? -5.184 -45.75 -24.094 1 35.41 1 MET B CA 1
ATOM 938 C C . MET B 1 1 ? -4.891 -45.312 -22.656 1 35.41 1 MET B C 1
ATOM 940 O O . MET B 1 1 ? -5.738 -45.406 -21.781 1 35.41 1 MET B O 1
ATOM 944 N N . SER B 1 2 ? -3.672 -45.406 -22.078 1 39.72 2 SER B N 1
ATOM 945 C CA . SER B 1 2 ? -3.158 -45.25 -20.719 1 39.72 2 SER B CA 1
ATOM 946 C C . SER B 1 2 ? -3.459 -43.844 -20.172 1 39.72 2 SER B C 1
ATOM 948 O O . SER B 1 2 ? -3.146 -42.844 -20.812 1 39.72 2 SER B O 1
ATOM 950 N N . ASP B 1 3 ? -4.473 -43.656 -19.406 1 40.16 3 ASP B N 1
ATOM 951 C CA . ASP B 1 3 ? -4.77 -42.438 -18.625 1 40.16 3 ASP B CA 1
ATOM 952 C C . ASP B 1 3 ? -3.512 -41.938 -17.922 1 40.16 3 ASP B C 1
ATOM 954 O O . ASP B 1 3 ? -3.039 -42.531 -16.953 1 40.16 3 ASP B O 1
ATOM 958 N N . ALA B 1 4 ? -2.438 -41.594 -18.562 1 44 4 ALA B N 1
ATOM 959 C CA . ALA B 1 4 ? -1.269 -40.938 -18.016 1 44 4 ALA B CA 1
ATOM 960 C C . ALA B 1 4 ? -1.683 -39.812 -17.031 1 44 4 ALA B C 1
ATOM 962 O O . ALA B 1 4 ? -2.18 -38.781 -17.453 1 44 4 ALA B O 1
ATOM 963 N N . LEU B 1 5 ? -2.318 -40.031 -15.93 1 43.09 5 LEU B N 1
ATOM 964 C CA . LEU B 1 5 ? -2.523 -39.156 -14.781 1 43.09 5 LEU B CA 1
ATOM 965 C C . LEU B 1 5 ? -1.312 -38.25 -14.57 1 43.09 5 LEU B C 1
ATOM 967 O O . LEU B 1 5 ? -0.25 -38.719 -14.148 1 43.09 5 LEU B O 1
ATOM 971 N N . THR B 1 6 ? -0.978 -37.25 -15.477 1 42.94 6 THR B N 1
ATOM 972 C CA . THR B 1 6 ? 0.053 -36.25 -15.25 1 42.94 6 THR B CA 1
ATOM 973 C C . THR B 1 6 ? 0.136 -35.875 -13.766 1 42.94 6 THR B C 1
ATOM 975 O O . THR B 1 6 ? -0.887 -35.625 -13.125 1 42.94 6 THR B O 1
ATOM 978 N N . SER B 1 7 ? 1.011 -36.375 -12.992 1 44.19 7 SER B N 1
ATOM 979 C CA . SER 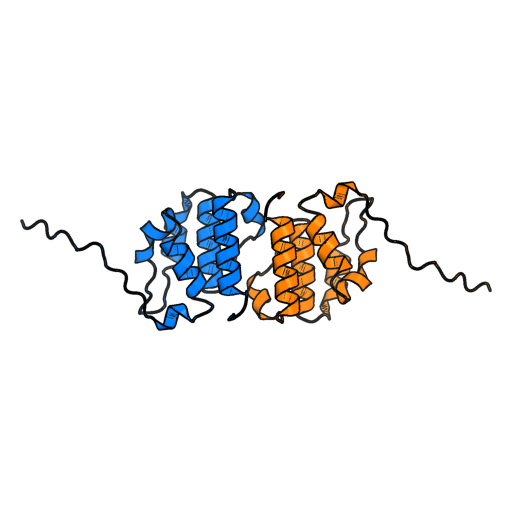B 1 7 ? 1.387 -36 -11.633 1 44.19 7 SER B CA 1
ATOM 980 C C . SER B 1 7 ? 1.051 -34.562 -11.328 1 44.19 7 SER B C 1
ATOM 982 O O . SER B 1 7 ? 1.149 -33.688 -12.203 1 44.19 7 SER B O 1
ATOM 984 N N . PRO B 1 8 ? 0.157 -34.188 -10.43 1 48.31 8 PRO B N 1
ATOM 985 C CA . PRO B 1 8 ? -0.027 -32.781 -10.055 1 48.31 8 PRO B CA 1
ATOM 986 C C . PRO B 1 8 ? 1.242 -31.938 -10.234 1 48.31 8 PRO B C 1
ATOM 988 O O . PRO B 1 8 ? 2.344 -32.438 -9.961 1 48.31 8 PRO B O 1
ATOM 991 N N . THR B 1 9 ? 1.556 -31.266 -11.398 1 54 9 THR B N 1
ATOM 992 C CA . THR B 1 9 ? 2.717 -30.469 -11.781 1 54 9 THR B CA 1
ATOM 993 C C . THR B 1 9 ? 3.432 -29.938 -10.547 1 54 9 THR B C 1
ATOM 995 O O . THR B 1 9 ? 2.852 -29.172 -9.766 1 54 9 THR B O 1
ATOM 998 N N . HIS B 1 10 ? 4.266 -30.703 -9.898 1 70.06 10 HIS B N 1
ATOM 999 C CA . HIS B 1 10 ? 5.133 -30.344 -8.781 1 70.06 10 HIS B CA 1
ATOM 1000 C C . HIS B 1 10 ? 5.855 -29.031 -9.047 1 70.06 10 HIS B C 1
ATOM 1002 O O . HIS B 1 10 ? 6.586 -28.906 -10.039 1 70.06 10 HIS B O 1
ATOM 1008 N N . ILE B 1 11 ? 5.266 -27.891 -8.727 1 86.19 11 ILE B N 1
ATOM 1009 C CA . ILE B 1 11 ? 5.938 -26.594 -8.812 1 86.19 11 ILE B CA 1
ATOM 1010 C C . ILE B 1 11 ? 7.141 -26.562 -7.871 1 86.19 11 ILE B C 1
ATOM 1012 O O . ILE B 1 11 ? 7.008 -26.828 -6.672 1 86.19 11 ILE B O 1
ATOM 1016 N N . THR B 1 12 ? 8.32 -26.656 -8.492 1 93.38 12 THR B N 1
ATOM 1017 C CA . THR B 1 12 ? 9.531 -26.5 -7.695 1 93.38 12 THR B CA 1
ATOM 1018 C C . THR B 1 12 ? 9.953 -25.031 -7.641 1 93.38 12 THR B C 1
ATOM 1020 O O . THR B 1 12 ? 10.133 -24.391 -8.68 1 93.38 12 THR B O 1
ATOM 1023 N N . ILE B 1 13 ? 10.109 -24.531 -6.461 1 97.25 13 ILE B N 1
ATOM 1024 C CA . ILE B 1 13 ? 10.539 -23.156 -6.254 1 97.25 13 ILE B CA 1
ATOM 1025 C C . ILE B 1 13 ? 12 -23.141 -5.812 1 97.25 13 ILE B C 1
ATOM 1027 O O . ILE B 1 13 ? 12.344 -23.672 -4.75 1 97.25 13 ILE B O 1
ATOM 1031 N N . PRO B 1 14 ? 12.859 -22.609 -6.66 1 98.06 14 PRO B N 1
ATOM 1032 C CA . PRO B 1 14 ? 14.266 -22.516 -6.25 1 98.06 14 PRO B CA 1
ATOM 1033 C C . PRO B 1 14 ? 14.438 -21.844 -4.895 1 98.06 14 PRO B C 1
ATOM 1035 O O . PRO B 1 14 ? 13.773 -20.844 -4.613 1 98.06 14 PRO B O 1
ATOM 1038 N N . GLU B 1 15 ? 15.336 -22.281 -4.094 1 97.69 15 GLU B N 1
ATOM 1039 C CA . GLU B 1 15 ? 15.523 -21.844 -2.711 1 97.69 15 GLU B CA 1
ATOM 1040 C C . GLU B 1 15 ? 15.891 -20.359 -2.645 1 97.69 15 GLU B C 1
ATOM 1042 O O . GLU B 1 15 ? 15.445 -19.656 -1.743 1 97.69 15 GLU B O 1
ATOM 1047 N N . HIS B 1 16 ? 16.688 -19.891 -3.592 1 97.81 16 HIS B N 1
ATOM 1048 C CA . HIS B 1 16 ? 17.188 -18.531 -3.539 1 97.81 16 HIS B CA 1
ATOM 1049 C C . HIS B 1 16 ? 16.062 -17.516 -3.689 1 97.81 16 HIS B C 1
ATOM 1051 O O . HIS B 1 16 ? 16.188 -16.359 -3.287 1 97.81 16 HIS B O 1
ATOM 1057 N N . LEU B 1 17 ? 14.883 -17.906 -4.227 1 98.25 17 LEU B N 1
ATOM 1058 C CA . LEU B 1 17 ? 13.766 -17 -4.43 1 98.25 17 LEU B CA 1
ATOM 1059 C C . LEU B 1 17 ? 13.125 -16.625 -3.1 1 98.25 17 LEU B C 1
ATOM 1061 O O . LEU B 1 17 ? 12.508 -15.555 -2.982 1 98.25 17 LEU B O 1
ATOM 1065 N N . TYR B 1 18 ? 13.289 -17.484 -2.09 1 97.06 18 TYR B N 1
ATOM 1066 C CA . TYR B 1 18 ? 12.711 -17.188 -0.779 1 97.06 18 TYR B CA 1
ATOM 1067 C C . TYR B 1 18 ? 13.461 -16.047 -0.094 1 97.06 18 TYR B C 1
ATOM 1069 O O . TYR B 1 18 ? 12.969 -15.477 0.882 1 97.06 18 TYR B O 1
ATOM 1077 N N . GLY B 1 19 ? 14.625 -15.68 -0.639 1 96.38 19 GLY B N 1
ATOM 1078 C CA . GLY B 1 19 ? 15.383 -14.562 -0.101 1 96.38 19 GLY B CA 1
ATOM 1079 C C . GLY B 1 19 ? 15.188 -13.273 -0.879 1 96.38 19 GLY B C 1
ATOM 1080 O O . GLY B 1 19 ? 15.734 -12.227 -0.513 1 96.38 19 GLY B O 1
ATOM 1081 N N . SER B 1 20 ? 14.43 -13.328 -1.954 1 97.19 20 SER B N 1
ATOM 1082 C CA . SER B 1 20 ? 14.203 -12.18 -2.824 1 97.19 20 SER B CA 1
ATOM 1083 C C . SER B 1 20 ? 13.031 -11.336 -2.34 1 97.19 20 SER B C 1
ATOM 1085 O O . SER B 1 20 ? 11.914 -11.852 -2.188 1 97.19 20 SER B O 1
ATOM 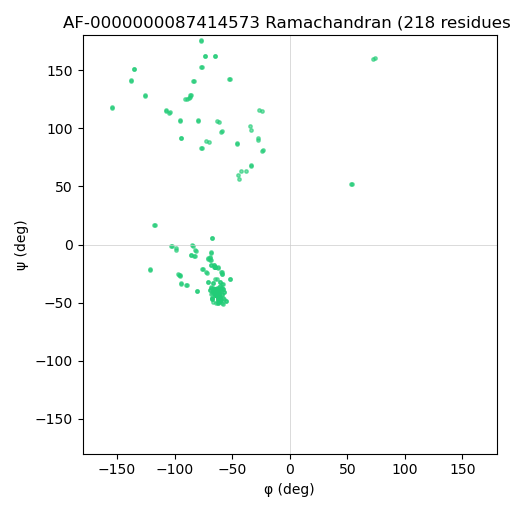1087 N N . GLN B 1 21 ? 13.227 -10.07 -2.148 1 96.94 21 GLN B N 1
ATOM 1088 C CA . GLN B 1 21 ? 12.148 -9.203 -1.703 1 96.94 21 GLN B CA 1
ATOM 1089 C C . GLN B 1 21 ? 11.055 -9.094 -2.77 1 96.94 21 GLN B C 1
ATOM 1091 O O . GLN B 1 21 ? 9.945 -8.641 -2.482 1 96.94 21 GLN B O 1
ATOM 1096 N N . TYR B 1 22 ? 11.375 -9.453 -3.992 1 97.69 22 TYR B N 1
ATOM 1097 C CA . TYR B 1 22 ? 10.43 -9.367 -5.094 1 97.69 22 TYR B CA 1
ATOM 1098 C C . TYR B 1 22 ? 9.625 -10.656 -5.227 1 97.69 22 TYR B C 1
ATOM 1100 O O . TYR B 1 22 ? 8.43 -10.633 -5.516 1 97.69 22 TYR B O 1
ATOM 1108 N N . TRP B 1 23 ? 10.258 -11.773 -4.949 1 98.62 23 TRP B N 1
ATOM 1109 C CA . TRP B 1 23 ? 9.633 -13.07 -5.211 1 98.62 23 TRP B CA 1
ATOM 1110 C C . TRP B 1 23 ? 8.953 -13.609 -3.961 1 98.62 23 TRP B C 1
ATOM 1112 O O . TRP B 1 23 ? 7.941 -14.305 -4.051 1 98.62 23 TRP B O 1
ATOM 1122 N N . ARG B 1 24 ? 9.406 -13.234 -2.785 1 98.19 24 ARG B N 1
ATOM 1123 C CA . ARG B 1 24 ? 8.844 -13.789 -1.558 1 98.19 24 ARG B CA 1
ATOM 1124 C C . ARG B 1 24 ? 7.355 -13.477 -1.447 1 98.19 24 ARG B C 1
ATOM 1126 O O . ARG B 1 24 ? 6.547 -14.367 -1.186 1 98.19 24 ARG B O 1
ATOM 1133 N N . PRO B 1 25 ? 6.973 -12.219 -1.673 1 98.69 25 PRO B N 1
ATOM 1134 C CA . PRO B 1 25 ? 5.535 -11.953 -1.604 1 98.69 25 PRO B CA 1
ATOM 1135 C C . PRO B 1 25 ? 4.754 -12.648 -2.717 1 98.69 25 PRO B C 1
ATOM 1137 O O . PRO B 1 25 ? 3.6 -13.039 -2.518 1 98.69 25 PRO B O 1
ATOM 1140 N N . VAL B 1 26 ? 5.34 -12.797 -3.898 1 98.88 26 VAL B N 1
ATOM 1141 C CA . VAL B 1 26 ? 4.695 -13.5 -5 1 98.88 26 VAL B CA 1
ATOM 1142 C C . VAL B 1 26 ? 4.449 -14.961 -4.609 1 98.88 26 VAL B C 1
ATOM 1144 O O . VAL B 1 26 ? 3.33 -15.461 -4.734 1 98.88 26 VAL B O 1
ATOM 1147 N N . ILE B 1 27 ? 5.523 -15.617 -4.105 1 98.75 27 ILE B N 1
ATOM 1148 C CA . ILE B 1 27 ? 5.422 -17 -3.664 1 98.75 27 ILE B CA 1
ATOM 1149 C C . ILE B 1 27 ? 4.344 -17.125 -2.588 1 98.75 27 ILE B C 1
ATOM 1151 O O . ILE B 1 27 ? 3.463 -17.984 -2.676 1 98.75 27 ILE B O 1
ATOM 1155 N N . TYR B 1 28 ? 4.348 -16.266 -1.641 1 98.81 28 TYR B N 1
ATOM 1156 C CA . TYR B 1 28 ? 3.391 -16.266 -0.539 1 98.81 28 TYR B CA 1
ATOM 1157 C C . TYR B 1 28 ? 1.961 -16.172 -1.056 1 98.81 28 TYR B C 1
ATOM 1159 O O . TYR B 1 28 ? 1.117 -17.016 -0.74 1 98.81 28 TYR B O 1
ATOM 1167 N N . LEU B 1 29 ? 1.665 -15.203 -1.916 1 98.88 29 LEU B N 1
ATOM 1168 C CA . LEU B 1 29 ? 0.3 -14.953 -2.367 1 98.88 29 LEU B CA 1
ATOM 1169 C C . LEU B 1 29 ? -0.192 -16.094 -3.258 1 98.88 29 LEU B C 1
ATOM 1171 O O . LEU B 1 29 ? -1.334 -16.531 -3.127 1 98.88 29 LEU B O 1
ATOM 1175 N N . PHE B 1 30 ? 0.673 -16.641 -4.121 1 98.69 30 PHE B N 1
ATOM 1176 C CA . PHE B 1 30 ? 0.26 -17.688 -5.051 1 98.69 30 PHE B CA 1
ATOM 1177 C C . PHE B 1 30 ? 0.11 -19.031 -4.336 1 98.69 30 PHE B C 1
ATOM 1179 O O . PHE B 1 30 ? -0.553 -19.938 -4.836 1 98.69 30 PHE B O 1
ATOM 1186 N N . THR B 1 31 ? 0.763 -19.172 -3.154 1 97.94 31 THR B N 1
ATOM 1187 C CA . THR B 1 31 ? 0.639 -20.453 -2.455 1 97.94 31 THR B CA 1
ATOM 1188 C C . THR B 1 31 ? -0.446 -20.375 -1.384 1 97.94 31 THR B C 1
ATOM 1190 O O . THR B 1 31 ? -1.076 -21.375 -1.061 1 97.94 31 THR B O 1
ATOM 1193 N N . GLN B 1 32 ? -0.736 -19.188 -0.876 1 97.88 32 GLN B N 1
ATOM 1194 C CA . GLN B 1 32 ? -1.676 -19.062 0.233 1 97.88 32 GLN B CA 1
ATOM 1195 C C . GLN B 1 32 ? -3.082 -18.766 -0.27 1 97.88 32 GLN B C 1
ATOM 1197 O O . GLN B 1 32 ? -4.07 -19.141 0.359 1 97.88 32 GLN B O 1
ATOM 1202 N N . HIS B 1 33 ? -3.246 -18.047 -1.34 1 98.12 33 HIS B N 1
ATOM 1203 C CA . HIS B 1 33 ? -4.555 -17.656 -1.849 1 98.12 33 HIS B CA 1
ATOM 1204 C C . HIS B 1 33 ? -5.137 -18.734 -2.76 1 98.12 33 HIS B C 1
ATOM 1206 O O . HIS B 1 33 ? -4.512 -19.109 -3.748 1 98.12 33 HIS B O 1
ATOM 1212 N N . THR B 1 34 ? -6.312 -19.125 -2.518 1 97.06 34 THR B N 1
ATOM 1213 C CA . THR B 1 34 ? -6.93 -20.281 -3.16 1 97.06 34 THR B CA 1
ATOM 1214 C C . THR B 1 34 ? -7.023 -20.062 -4.668 1 97.06 34 THR B C 1
ATOM 1216 O O . THR B 1 34 ? -6.629 -20.938 -5.445 1 97.06 34 THR B O 1
ATOM 1219 N N . LYS B 1 35 ? -7.52 -18.969 -5.105 1 98 35 LYS B N 1
ATOM 1220 C CA . LYS B 1 35 ? -7.68 -18.688 -6.531 1 98 35 LYS B CA 1
ATOM 1221 C C . LYS B 1 35 ? -6.328 -18.609 -7.23 1 98 35 LYS B C 1
ATOM 1223 O O . LYS B 1 35 ? -6.125 -19.219 -8.281 1 98 35 LYS B O 1
ATOM 1228 N N . LEU B 1 36 ? -5.395 -17.844 -6.703 1 98.56 36 LEU B N 1
ATOM 1229 C CA . LEU B 1 36 ? -4.082 -17.688 -7.316 1 98.56 36 LEU B CA 1
ATOM 1230 C C . LEU B 1 36 ? -3.365 -19.016 -7.434 1 98.56 36 LEU B C 1
ATOM 1232 O O . LEU B 1 36 ? -2.67 -19.281 -8.422 1 98.56 36 LEU B O 1
ATOM 1236 N N . ARG B 1 37 ? -3.541 -19.844 -6.445 1 98.12 37 ARG B N 1
ATOM 1237 C CA . ARG B 1 37 ? -2.891 -21.156 -6.438 1 98.12 37 ARG B CA 1
ATOM 1238 C C . ARG B 1 37 ? -3.287 -21.969 -7.664 1 98.12 37 ARG B C 1
ATOM 1240 O O . ARG B 1 37 ? -2.473 -22.719 -8.211 1 98.12 37 ARG B O 1
ATOM 1247 N N . GLN B 1 38 ? -4.5 -21.797 -8.117 1 98.06 38 GLN B N 1
ATOM 1248 C CA . GLN B 1 38 ? -5.008 -22.516 -9.281 1 98.06 38 GLN B CA 1
ATOM 1249 C C . GLN B 1 38 ? -4.312 -22.062 -10.562 1 98.06 38 GLN B C 1
ATOM 1251 O O . GLN B 1 38 ? -4.328 -22.766 -11.57 1 98.06 38 GLN B O 1
ATOM 1256 N N . TYR B 1 39 ? -3.684 -20.938 -10.492 1 98.25 39 TYR B N 1
ATOM 1257 C CA . TYR B 1 39 ? -3.084 -20.359 -11.688 1 98.25 39 TYR B CA 1
ATOM 1258 C C . TYR B 1 39 ? -1.571 -20.234 -11.539 1 98.25 39 TYR B C 1
ATOM 1260 O O . TYR B 1 39 ? -0.922 -19.5 -12.289 1 98.25 39 TYR B O 1
ATOM 1268 N N . ILE B 1 40 ? -1.013 -20.922 -10.594 1 98.19 40 ILE B N 1
ATOM 1269 C CA . ILE B 1 40 ? 0.403 -20.812 -10.266 1 98.19 40 ILE B CA 1
ATOM 1270 C C . ILE B 1 40 ? 1.25 -21.312 -11.43 1 98.19 40 ILE B C 1
ATOM 1272 O O . ILE B 1 40 ? 2.436 -20.984 -11.531 1 98.19 40 ILE B O 1
ATOM 1276 N N . HIS B 1 41 ? 0.66 -22.109 -12.352 1 96.94 41 HIS B N 1
ATOM 1277 C CA . HIS B 1 41 ? 1.39 -22.625 -13.5 1 96.94 41 HIS B CA 1
ATOM 1278 C C . HIS B 1 41 ? 1.732 -21.5 -14.484 1 96.94 41 HIS B C 1
ATOM 1280 O O . HIS B 1 41 ? 2.551 -21.688 -15.383 1 96.94 41 HIS B O 1
ATOM 1286 N N . TYR B 1 42 ? 1.182 -20.328 -14.32 1 98.31 42 TYR B N 1
ATOM 1287 C CA . TYR B 1 42 ? 1.542 -19.172 -15.125 1 98.31 42 TYR B CA 1
ATOM 1288 C C . TYR B 1 42 ? 2.764 -18.469 -14.547 1 98.31 42 TYR B C 1
ATOM 1290 O O . TYR B 1 42 ? 3.215 -17.453 -15.086 1 98.31 42 TYR B O 1
ATOM 1298 N N . VAL B 1 43 ? 3.328 -18.922 -13.453 1 98.56 43 VAL B N 1
ATOM 1299 C CA . VAL B 1 43 ? 4.543 -18.406 -12.828 1 98.56 43 VAL B CA 1
ATOM 1300 C C . VAL B 1 43 ? 5.688 -19.391 -13.047 1 98.56 43 VAL B C 1
ATOM 1302 O O . VAL B 1 43 ? 5.621 -20.547 -12.609 1 98.56 43 VAL B O 1
ATOM 1305 N N . ASP B 1 44 ? 6.691 -18.969 -13.781 1 98 44 ASP B N 1
ATOM 1306 C CA . ASP B 1 44 ? 7.895 -19.766 -14.008 1 98 44 ASP B CA 1
ATOM 1307 C C . ASP B 1 44 ? 8.984 -19.406 -12.992 1 98 44 ASP B C 1
ATOM 1309 O O . ASP B 1 44 ? 9.828 -18.547 -13.25 1 98 44 ASP B O 1
ATOM 1313 N N . PHE B 1 45 ? 9.055 -20.078 -11.891 1 98.19 45 PHE B N 1
ATOM 1314 C CA . PHE B 1 45 ? 9.984 -19.781 -10.805 1 98.19 45 PHE B CA 1
ATOM 1315 C C . PHE B 1 45 ? 11.422 -20.078 -11.234 1 98.19 45 PHE B C 1
ATOM 1317 O O . PHE B 1 45 ? 12.336 -19.312 -10.898 1 98.19 45 PHE B O 1
ATOM 1324 N N . LYS B 1 46 ? 11.617 -21.078 -11.984 1 96.94 46 LYS B N 1
ATOM 1325 C CA . LYS B 1 46 ? 12.969 -21.406 -12.438 1 96.94 46 LYS B CA 1
ATOM 1326 C C . LYS B 1 46 ? 13.508 -20.344 -13.398 1 96.94 46 LYS B C 1
ATOM 1328 O O . LYS B 1 46 ? 14.648 -19.906 -13.266 1 96.94 46 LYS B O 1
ATOM 1333 N N . GLY B 1 47 ? 12.648 -19.969 -14.359 1 97.75 47 GLY B N 1
ATOM 1334 C CA . GLY B 1 47 ? 13.023 -18.922 -15.297 1 97.75 47 GLY B CA 1
ATOM 1335 C C . GLY B 1 47 ? 12.828 -17.516 -14.75 1 97.75 47 GLY B C 1
ATOM 1336 O O . GLY B 1 47 ? 13.188 -16.531 -15.391 1 97.75 47 GLY B O 1
ATOM 1337 N N . GLU B 1 48 ? 12.211 -17.359 -13.5 1 98.31 48 GLU B N 1
ATOM 1338 C CA . GLU B 1 48 ? 11.93 -16.109 -12.805 1 98.31 48 GLU B CA 1
ATOM 1339 C C . GLU B 1 48 ? 11.148 -15.148 -13.688 1 98.31 48 GLU B C 1
ATOM 1341 O O . GLU B 1 48 ? 11.516 -13.984 -13.82 1 98.31 48 GLU B O 1
ATOM 1346 N N . ARG B 1 49 ? 10.07 -15.727 -14.203 1 98.25 49 ARG B N 1
ATOM 1347 C CA . ARG B 1 49 ? 9.18 -14.984 -15.094 1 98.25 49 ARG B CA 1
ATOM 1348 C C . ARG B 1 49 ? 7.719 -15.227 -14.727 1 98.25 49 ARG B C 1
ATOM 1350 O O . ARG B 1 49 ? 7.371 -16.297 -14.211 1 98.25 49 ARG B O 1
ATOM 1357 N N . ILE B 1 50 ? 6.836 -14.242 -14.984 1 98.75 50 ILE B N 1
ATOM 1358 C CA . ILE B 1 50 ? 5.391 -14.359 -14.812 1 98.75 50 ILE B CA 1
ATOM 1359 C C . ILE B 1 50 ? 4.68 -13.992 -16.109 1 98.75 50 ILE B C 1
ATOM 1361 O O . ILE B 1 50 ? 5.012 -12.984 -16.75 1 98.75 50 ILE B O 1
ATOM 1365 N N . ASP B 1 51 ? 3.816 -14.852 -16.562 1 98.69 51 ASP B N 1
ATOM 1366 C CA . ASP B 1 51 ? 2.977 -14.5 -17.703 1 98.69 51 ASP B CA 1
ATOM 1367 C C . ASP B 1 51 ? 1.856 -13.547 -17.281 1 98.69 51 ASP B C 1
ATOM 1369 O O . ASP B 1 51 ? 0.707 -13.961 -17.125 1 98.69 51 ASP B O 1
ATOM 1373 N N . VAL B 1 52 ? 2.113 -12.281 -17.203 1 98.75 52 VAL B N 1
ATOM 1374 C CA . VAL B 1 52 ? 1.224 -11.242 -16.688 1 98.75 52 VAL B CA 1
ATOM 1375 C C . VAL B 1 52 ? -0.008 -11.125 -17.578 1 98.75 52 VAL B C 1
ATOM 1377 O O . VAL B 1 52 ? -1.134 -11.023 -17.094 1 98.75 52 VAL B O 1
ATOM 1380 N N . THR B 1 53 ? 0.218 -11.18 -18.875 1 98.5 53 THR B N 1
ATOM 1381 C CA . THR B 1 53 ? -0.871 -11.039 -19.828 1 98.5 53 THR B CA 1
ATOM 1382 C C . THR B 1 53 ? -1.91 -12.141 -19.641 1 98.5 53 THR B C 1
ATOM 1384 O O . THR B 1 53 ? -3.109 -11.859 -19.578 1 98.5 53 THR B O 1
ATOM 1387 N N . LYS B 1 54 ? -1.521 -13.359 -19.5 1 98.62 54 LYS B N 1
ATOM 1388 C CA . LYS B 1 54 ? -2.441 -14.484 -19.344 1 98.62 54 LYS B CA 1
ATOM 1389 C C . LYS B 1 54 ? -3.172 -14.406 -18 1 98.62 54 LYS B C 1
ATOM 1391 O O . LYS B 1 54 ? -4.367 -14.695 -17.938 1 98.62 54 LYS B O 1
ATOM 1396 N N . LEU B 1 55 ? -2.422 -14.07 -16.953 1 98.81 55 LEU B N 1
ATOM 1397 C CA . LEU B 1 55 ? -3.031 -13.953 -15.641 1 98.81 55 LEU B CA 1
ATOM 1398 C C . LEU B 1 55 ? -4.102 -12.867 -15.625 1 98.81 55 LEU B C 1
ATOM 1400 O O . LEU B 1 55 ? -5.199 -13.078 -15.102 1 98.81 55 LEU B O 1
ATOM 1404 N N . LYS B 1 56 ? -3.789 -11.711 -16.234 1 98.56 56 LYS B N 1
ATOM 1405 C CA . LYS B 1 56 ? -4.758 -10.617 -16.266 1 98.56 56 LYS B CA 1
ATOM 1406 C C . LYS B 1 56 ? -5.977 -10.992 -17.109 1 98.56 56 LYS B C 1
ATOM 1408 O O . LYS B 1 56 ? -7.102 -10.625 -16.781 1 98.56 56 LYS B O 1
ATOM 1413 N N . ARG B 1 57 ? -5.723 -11.672 -18.141 1 98.62 57 ARG B N 1
ATOM 1414 C CA . ARG B 1 57 ? -6.832 -12.156 -18.969 1 98.62 57 ARG B CA 1
ATOM 1415 C C . ARG B 1 57 ? -7.73 -13.102 -18.172 1 98.62 57 ARG B C 1
ATOM 1417 O O . ARG B 1 57 ? -8.953 -12.961 -18.188 1 98.62 57 ARG B O 1
ATOM 1424 N N . ALA B 1 58 ? -7.141 -14.07 -17.484 1 98.38 58 ALA B N 1
ATOM 1425 C CA . ALA B 1 58 ? -7.898 -15.016 -16.672 1 98.38 58 ALA B CA 1
ATOM 1426 C C . ALA B 1 58 ? -8.68 -14.297 -15.578 1 98.38 58 ALA B C 1
ATOM 1428 O O . ALA B 1 58 ? -9.797 -14.695 -15.242 1 98.38 58 ALA B O 1
ATOM 1429 N N . ALA B 1 59 ? -8.172 -13.195 -15.055 1 98.62 59 ALA B N 1
ATOM 1430 C CA . ALA B 1 59 ? -8.711 -12.531 -13.875 1 98.62 59 ALA B CA 1
ATOM 1431 C C . ALA B 1 59 ? -9.875 -11.617 -14.242 1 98.62 59 ALA B C 1
ATOM 1433 O O . ALA B 1 59 ? -10.555 -11.078 -13.367 1 98.62 59 ALA B O 1
ATOM 1434 N N . ARG B 1 60 ? -10.102 -11.391 -15.508 1 98.44 60 ARG B N 1
ATOM 1435 C CA . ARG B 1 60 ? -11.141 -10.477 -15.961 1 98.44 60 ARG B CA 1
ATOM 1436 C C . ARG B 1 60 ? -12.484 -10.812 -15.32 1 98.44 60 ARG B C 1
ATOM 1438 O O . ARG B 1 60 ? -13.297 -9.922 -15.07 1 98.44 60 ARG B O 1
ATOM 1445 N N . VAL B 1 61 ? -12.773 -12.094 -14.961 1 98.31 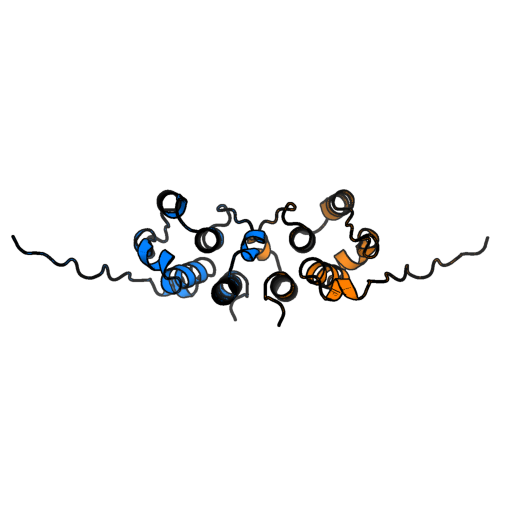61 VAL B N 1
ATOM 1446 C CA . VAL B 1 61 ? -14.07 -12.539 -14.469 1 98.31 61 VAL B CA 1
ATOM 1447 C C . VAL B 1 61 ? -14.016 -12.719 -12.953 1 98.31 61 VAL B C 1
ATOM 1449 O O . VAL B 1 61 ? -14.984 -13.172 -12.336 1 98.31 61 VAL B O 1
ATOM 1452 N N . TRP B 1 62 ? -12.836 -12.477 -12.312 1 98.44 62 TRP B N 1
ATOM 1453 C CA . TRP B 1 62 ? -12.672 -12.648 -10.875 1 98.44 62 TRP B CA 1
ATOM 1454 C C . TRP B 1 62 ? -13.375 -11.531 -10.109 1 98.44 62 TRP B C 1
ATOM 1456 O O . TRP B 1 62 ? -13.75 -10.508 -10.695 1 98.44 62 TRP B O 1
ATOM 1466 N N . SER B 1 63 ? -13.633 -11.703 -8.836 1 97.88 63 SER B N 1
ATOM 1467 C CA . SER B 1 63 ? -14.117 -10.641 -7.957 1 97.88 63 SER B CA 1
ATOM 1468 C C . SER B 1 63 ? -13.086 -9.531 -7.801 1 97.88 63 SER B C 1
ATOM 1470 O O . SER B 1 63 ? -11.898 -9.742 -8.086 1 97.88 63 SER B O 1
ATOM 1472 N N . GLN B 1 64 ? -13.445 -8.383 -7.359 1 97.31 64 GLN B N 1
ATOM 1473 C CA . GLN B 1 64 ? -12.547 -7.258 -7.152 1 97.31 64 GLN B CA 1
ATOM 1474 C C . GLN B 1 64 ? -11.469 -7.594 -6.133 1 97.31 64 GLN B C 1
ATOM 1476 O O . GLN B 1 64 ? -10.312 -7.188 -6.285 1 97.31 64 GLN B O 1
ATOM 1481 N N . SER B 1 65 ? -11.906 -8.328 -5.094 1 97.75 65 SER B N 1
ATOM 1482 C CA . SER B 1 65 ? -10.945 -8.727 -4.07 1 97.75 65 SER B CA 1
ATOM 1483 C C . SER B 1 65 ? -9.859 -9.625 -4.656 1 97.75 65 SER B C 1
ATOM 1485 O O . SER B 1 65 ? -8.68 -9.43 -4.387 1 97.75 65 SER B O 1
ATOM 1487 N N . GLU B 1 66 ? -10.289 -10.578 -5.445 1 98.38 66 GLU B N 1
ATOM 1488 C CA . GLU B 1 66 ? -9.336 -11.492 -6.078 1 98.38 66 GLU B CA 1
ATOM 1489 C C . GLU B 1 66 ? -8.43 -10.758 -7.059 1 98.38 66 GLU B C 1
ATOM 1491 O O . GLU B 1 66 ? -7.223 -11.008 -7.105 1 98.38 66 GLU B O 1
ATOM 1496 N N . LYS B 1 67 ? -8.977 -9.875 -7.797 1 98.56 67 LYS B N 1
ATOM 1497 C CA . LYS B 1 67 ? -8.195 -9.062 -8.734 1 98.56 67 LYS B CA 1
ATOM 1498 C C . LYS B 1 67 ? -7.164 -8.211 -7.996 1 98.56 67 LYS B C 1
ATOM 1500 O O . LYS B 1 67 ? -6.035 -8.055 -8.461 1 98.56 67 LYS B O 1
ATOM 1505 N N . PHE B 1 68 ? -7.559 -7.664 -6.883 1 98.62 68 PHE B N 1
ATOM 1506 C CA . PHE B 1 68 ? -6.621 -6.855 -6.113 1 98.62 68 PHE B CA 1
ATOM 1507 C C . PHE B 1 68 ? -5.426 -7.688 -5.668 1 98.62 68 PHE B C 1
ATOM 1509 O O . PHE B 1 68 ? -4.281 -7.246 -5.773 1 98.62 68 PHE B O 1
ATOM 1516 N N . ILE B 1 69 ? -5.652 -8.898 -5.176 1 98.81 69 ILE B N 1
ATOM 1517 C CA . ILE B 1 69 ? -4.582 -9.742 -4.66 1 98.81 69 ILE B CA 1
ATOM 1518 C C . IL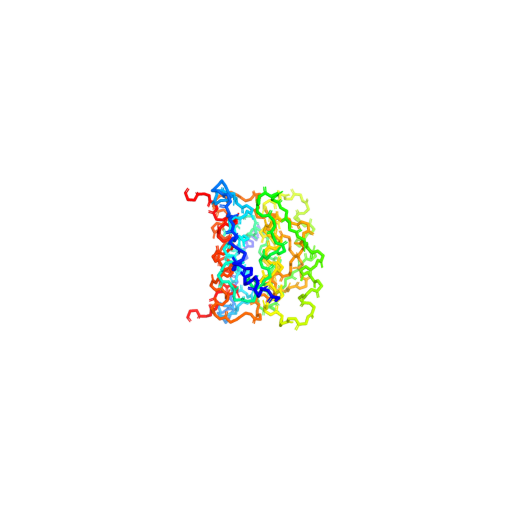E B 1 69 ? -3.639 -10.133 -5.797 1 98.81 69 ILE B C 1
ATOM 1520 O O . ILE B 1 69 ? -2.418 -10.117 -5.629 1 98.81 69 ILE B O 1
ATOM 1524 N N . LEU B 1 70 ? -4.18 -10.438 -6.965 1 98.88 70 LEU B N 1
ATOM 1525 C CA . LEU B 1 70 ? -3.326 -10.672 -8.125 1 98.88 70 LEU B CA 1
ATOM 1526 C C . LEU B 1 70 ? -2.504 -9.43 -8.453 1 98.88 70 LEU B C 1
ATOM 1528 O O . LEU B 1 70 ? -1.295 -9.516 -8.68 1 98.88 70 LEU B O 1
ATOM 1532 N N . SER B 1 71 ? -3.158 -8.289 -8.508 1 98.75 71 SER B N 1
ATOM 1533 C CA . SER B 1 71 ? -2.469 -7.043 -8.828 1 98.75 71 SER B CA 1
ATOM 1534 C C . SER B 1 71 ? -1.326 -6.781 -7.852 1 98.75 71 SER B C 1
ATOM 1536 O O . SER B 1 71 ? -0.259 -6.309 -8.25 1 98.75 71 SER B O 1
ATOM 1538 N N . LEU B 1 72 ? -1.592 -7.066 -6.574 1 98.81 72 LEU B N 1
ATOM 1539 C CA . LEU B 1 72 ? -0.535 -6.879 -5.586 1 98.81 72 LEU B CA 1
ATOM 1540 C C . LEU B 1 72 ? 0.649 -7.793 -5.879 1 98.81 72 LEU B C 1
ATOM 1542 O O . LEU B 1 72 ? 1.801 -7.355 -5.844 1 98.81 72 LEU B O 1
ATOM 1546 N N . ALA B 1 73 ? 0.361 -9.055 -6.145 1 98.88 73 ALA B N 1
ATOM 1547 C CA . ALA B 1 73 ? 1.433 -10 -6.461 1 98.88 73 ALA B CA 1
ATOM 1548 C C . ALA B 1 73 ? 2.273 -9.492 -7.633 1 98.88 73 ALA B C 1
ATOM 1550 O O . ALA B 1 73 ? 3.504 -9.477 -7.559 1 98.88 73 ALA B O 1
ATOM 1551 N N . LEU B 1 74 ? 1.615 -9.094 -8.664 1 98.88 74 LEU B N 1
ATOM 1552 C CA . LEU B 1 74 ? 2.303 -8.633 -9.867 1 98.88 74 LEU B CA 1
ATOM 1553 C C . LEU B 1 74 ? 3.088 -7.352 -9.586 1 98.88 74 LEU B C 1
ATOM 1555 O O . LEU B 1 74 ? 4.195 -7.176 -10.094 1 98.88 74 LEU B O 1
ATOM 1559 N N . HIS B 1 75 ? 2.516 -6.473 -8.781 1 98.75 75 HIS B N 1
ATOM 1560 C CA . HIS B 1 75 ? 3.188 -5.234 -8.414 1 98.75 75 HIS B CA 1
ATOM 1561 C C . HIS B 1 75 ? 4.449 -5.508 -7.602 1 98.75 75 HIS B C 1
ATOM 1563 O O . HIS B 1 75 ? 5.484 -4.871 -7.82 1 98.75 75 HIS B O 1
ATOM 1569 N N . CYS B 1 76 ? 4.359 -6.422 -6.652 1 98.31 76 CYS B N 1
ATOM 1570 C CA . CYS B 1 76 ? 5.523 -6.805 -5.859 1 98.31 76 CYS B CA 1
ATOM 1571 C C . CYS B 1 76 ? 6.648 -7.312 -6.75 1 98.31 76 CYS B C 1
ATOM 1573 O O . CYS B 1 76 ? 7.82 -7.008 -6.516 1 98.31 76 CYS B O 1
ATOM 1575 N N . PHE B 1 77 ? 6.316 -8.047 -7.777 1 98.56 77 PHE B N 1
ATOM 1576 C CA . PHE B 1 77 ? 7.273 -8.602 -8.727 1 98.56 77 PHE B CA 1
ATOM 1577 C C . PHE B 1 77 ? 7.934 -7.492 -9.539 1 98.56 77 PHE B C 1
ATOM 1579 O O . PHE B 1 77 ? 9.156 -7.492 -9.727 1 98.56 77 PHE B O 1
ATOM 1586 N N . ASN B 1 78 ? 7.129 -6.633 -10 1 97.69 78 ASN B N 1
ATOM 1587 C CA . ASN B 1 78 ? 7.555 -5.551 -10.883 1 97.69 78 ASN B CA 1
ATOM 1588 C C . ASN B 1 78 ? 6.613 -4.352 -10.789 1 97.69 78 ASN B C 1
ATOM 1590 O O . ASN B 1 78 ? 5.449 -4.441 -11.195 1 97.69 78 ASN B O 1
ATOM 1594 N N . GLU B 1 79 ? 7.125 -3.217 -10.359 1 95.44 79 GLU B N 1
ATOM 1595 C CA . GLU B 1 79 ? 6.305 -2.053 -10.039 1 95.44 79 GLU B CA 1
ATOM 1596 C C . GLU B 1 79 ? 5.695 -1.445 -11.297 1 95.44 79 GLU B C 1
ATOM 1598 O O . GLU B 1 79 ? 4.793 -0.606 -11.211 1 95.44 79 GLU B O 1
ATOM 1603 N N . ARG B 1 80 ? 6.172 -1.833 -12.469 1 96.38 80 ARG B N 1
ATOM 1604 C CA . ARG B 1 80 ? 5.516 -1.404 -13.695 1 96.38 80 ARG B CA 1
ATOM 1605 C C . ARG B 1 80 ? 4.062 -1.864 -13.727 1 96.38 80 ARG B C 1
ATOM 1607 O O . ARG B 1 80 ? 3.234 -1.28 -14.43 1 96.38 80 ARG B O 1
ATOM 1614 N N . ASN B 1 81 ? 3.801 -2.924 -13.008 1 97.25 81 ASN B N 1
ATOM 1615 C CA . ASN B 1 81 ? 2.416 -3.342 -12.812 1 97.25 81 ASN B CA 1
ATOM 1616 C C . ASN B 1 81 ? 1.726 -2.506 -11.734 1 97.25 81 ASN B C 1
ATOM 1618 O O . ASN B 1 81 ? 1.929 -2.73 -10.539 1 97.25 81 ASN B O 1
ATOM 1622 N N . LYS B 1 82 ? 0.901 -1.666 -12.156 1 96 82 LYS B N 1
ATOM 1623 C CA . LYS B 1 82 ? 0.294 -0.692 -11.258 1 96 82 LYS B CA 1
ATOM 1624 C C . LYS B 1 82 ? -0.795 -1.337 -10.398 1 96 82 LYS B C 1
ATOM 1626 O O . LYS B 1 82 ? -1.405 -2.328 -10.812 1 96 82 LYS B O 1
ATOM 1631 N N . ILE B 1 83 ? -0.974 -0.764 -9.266 1 97.5 83 I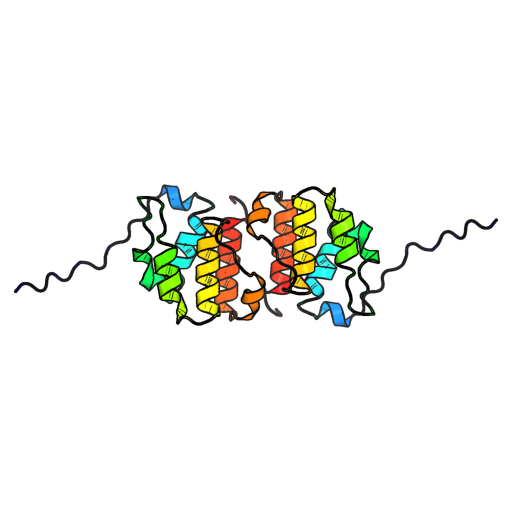LE B N 1
ATOM 1632 C CA . ILE B 1 83 ? -1.999 -1.233 -8.344 1 97.5 83 ILE B CA 1
ATOM 1633 C C . ILE B 1 83 ? -2.721 -0.039 -7.723 1 97.5 83 ILE B C 1
ATOM 1635 O O . ILE B 1 83 ? -2.109 1.002 -7.469 1 97.5 83 ILE B O 1
ATOM 1639 N N . ASN B 1 84 ? -3.988 -0.172 -7.562 1 96.62 84 ASN B N 1
ATOM 1640 C CA . ASN B 1 84 ? -4.762 0.79 -6.781 1 96.62 84 ASN B CA 1
ATOM 1641 C C . ASN B 1 84 ? -4.934 0.33 -5.336 1 96.62 84 ASN B C 1
ATOM 1643 O O . ASN B 1 84 ? -5.789 -0.503 -5.043 1 96.62 84 ASN B O 1
ATOM 1647 N N . LEU B 1 85 ? -4.23 0.95 -4.473 1 97.56 85 LEU B N 1
ATOM 1648 C CA . LEU B 1 85 ? -4.223 0.543 -3.072 1 97.56 85 LEU B CA 1
ATOM 1649 C C . LEU B 1 85 ? -5.602 0.709 -2.447 1 97.56 85 LEU B C 1
ATOM 1651 O O . LEU B 1 85 ? -5.977 -0.048 -1.55 1 97.56 85 LEU B O 1
ATOM 1655 N N . GLY B 1 86 ? -6.367 1.626 -2.906 1 96.69 86 GLY B N 1
ATOM 1656 C CA . GLY B 1 86 ? -7.711 1.856 -2.402 1 96.69 86 GLY B CA 1
ATOM 1657 C C . GLY B 1 86 ? -8.617 0.644 -2.535 1 96.69 86 GLY B C 1
ATOM 1658 O O . GLY B 1 86 ? -9.578 0.495 -1.78 1 96.69 86 GLY B O 1
ATOM 1659 N N . ASP B 1 87 ? -8.32 -0.23 -3.447 1 96.88 87 ASP B N 1
ATOM 1660 C CA . ASP B 1 87 ? -9.117 -1.433 -3.664 1 96.88 87 ASP B CA 1
ATOM 1661 C C . ASP B 1 87 ? -8.992 -2.393 -2.484 1 96.88 87 ASP B C 1
ATOM 1663 O O . ASP B 1 87 ? -9.75 -3.357 -2.379 1 96.88 87 ASP B O 1
ATOM 1667 N N . MET B 1 88 ? -8.125 -2.113 -1.55 1 97.12 88 MET B N 1
ATOM 1668 C CA . MET B 1 88 ? -8.055 -2.9 -0.322 1 97.12 88 MET B CA 1
ATOM 1669 C C . MET B 1 88 ? -9.359 -2.809 0.459 1 97.12 88 MET B C 1
ATOM 1671 O O . MET B 1 88 ? -9.648 -3.662 1.301 1 97.12 88 MET B O 1
ATOM 1675 N N . ASP B 1 89 ? -10.109 -1.84 0.2 1 95.62 89 ASP B N 1
ATOM 1676 C CA . ASP B 1 89 ? -11.375 -1.656 0.896 1 95.62 89 ASP B CA 1
ATOM 1677 C C . ASP B 1 89 ? -12.344 -2.795 0.58 1 95.62 89 ASP B C 1
ATOM 1679 O O . ASP B 1 89 ? -13.297 -3.037 1.331 1 95.62 89 ASP B O 1
ATOM 1683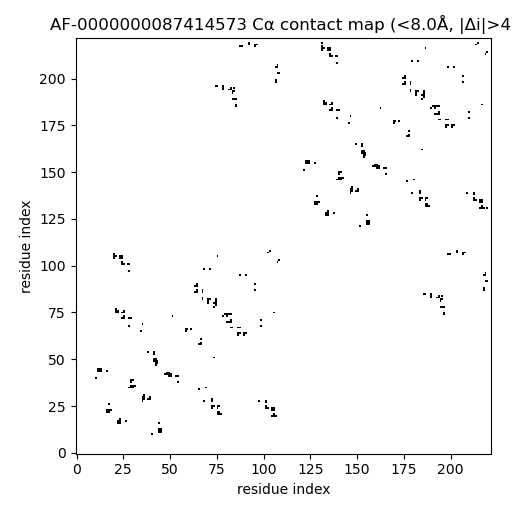 N N . TYR B 1 90 ? -12.125 -3.506 -0.471 1 95.56 90 TYR B N 1
ATOM 1684 C CA . TYR B 1 90 ? -13.016 -4.59 -0.884 1 95.56 90 TYR B CA 1
ATOM 1685 C C . TYR B 1 90 ? -12.648 -5.891 -0.179 1 95.56 90 TYR B C 1
ATOM 1687 O O . TYR B 1 90 ? -13.391 -6.871 -0.251 1 95.56 90 TYR B O 1
ATOM 1695 N N . LEU B 1 91 ? -11.578 -5.93 0.499 1 97.31 91 LEU B N 1
ATOM 1696 C CA . LEU B 1 91 ? -11.086 -7.164 1.1 1 97.31 91 LEU B CA 1
ATOM 1697 C C . LEU B 1 91 ? -11.766 -7.422 2.441 1 97.31 91 LEU B C 1
ATOM 1699 O O . LEU B 1 91 ? -12.008 -6.484 3.207 1 97.31 91 LEU B O 1
ATOM 1703 N N . ASP B 1 92 ? -12.062 -8.664 2.674 1 96.25 92 ASP B N 1
ATOM 1704 C CA . ASP B 1 92 ? -12.477 -9.055 4.016 1 96.25 92 ASP B CA 1
ATOM 1705 C C . ASP B 1 92 ? -11.281 -9.156 4.953 1 96.25 92 ASP B C 1
ATOM 1707 O O . ASP B 1 92 ? -10.133 -8.977 4.527 1 96.25 92 ASP B O 1
ATOM 1711 N N . SER B 1 93 ? -11.508 -9.406 6.207 1 96.06 93 SER B N 1
ATOM 1712 C CA . SER B 1 93 ? -10.469 -9.383 7.227 1 96.06 93 SER B CA 1
ATOM 1713 C C . SER B 1 93 ? -9.375 -10.406 6.938 1 96.06 93 SER B C 1
ATOM 1715 O O . SER B 1 93 ? -8.195 -10.148 7.164 1 96.06 93 SER B O 1
ATOM 1717 N N . TYR B 1 94 ? -9.758 -11.555 6.484 1 95.88 94 TYR B N 1
ATOM 1718 C CA . TYR B 1 94 ? -8.797 -12.609 6.176 1 95.88 94 TYR B CA 1
ATOM 1719 C C . TYR B 1 94 ? -7.848 -12.164 5.066 1 95.88 94 TYR B C 1
ATOM 1721 O O . TYR B 1 94 ? -6.629 -12.289 5.199 1 95.88 94 TYR B O 1
ATOM 1729 N N . HIS B 1 95 ? -8.367 -11.625 4.02 1 97.06 95 HIS B N 1
ATOM 1730 C CA . HIS B 1 95 ? -7.559 -11.203 2.883 1 97.06 95 HIS B CA 1
ATOM 1731 C C . HIS B 1 95 ? -6.734 -9.969 3.223 1 97.06 95 HIS B C 1
ATOM 1733 O O . HIS B 1 95 ? -5.617 -9.805 2.727 1 97.06 95 HIS B O 1
ATOM 1739 N N . LYS B 1 96 ? -7.27 -9.117 4.082 1 97.88 96 LYS B N 1
ATOM 1740 C CA . LYS B 1 96 ? -6.477 -7.977 4.527 1 97.88 96 LYS B CA 1
ATOM 1741 C C . LYS B 1 96 ? -5.227 -8.438 5.273 1 97.88 96 LYS B C 1
ATOM 1743 O O . LYS B 1 96 ? -4.137 -7.898 5.062 1 97.88 96 LYS B O 1
ATOM 1748 N N . ARG B 1 97 ? -5.348 -9.406 6.109 1 97 97 ARG B N 1
ATOM 1749 C CA . ARG B 1 97 ? -4.191 -9.938 6.816 1 97 97 ARG B CA 1
ATOM 1750 C C . ARG B 1 97 ? -3.168 -10.508 5.84 1 97 97 ARG B C 1
ATOM 1752 O O . ARG B 1 97 ? -1.966 -10.281 5.992 1 97 97 ARG B O 1
ATOM 1759 N N . MET B 1 98 ? -3.674 -11.25 4.906 1 97.75 98 MET B N 1
ATOM 1760 C CA . MET B 1 98 ? -2.803 -11.82 3.885 1 97.75 98 MET B CA 1
ATOM 1761 C C . MET B 1 98 ? -2.062 -10.719 3.125 1 97.75 98 MET B C 1
ATOM 1763 O O . MET B 1 98 ? -0.858 -10.82 2.893 1 97.75 98 MET B O 1
ATOM 1767 N N . VAL B 1 99 ? -2.754 -9.664 2.779 1 98.38 99 VAL B N 1
ATOM 1768 C CA . VAL B 1 99 ? -2.184 -8.547 2.031 1 98.38 99 VAL B CA 1
ATOM 1769 C C . VAL B 1 99 ? -1.139 -7.832 2.885 1 98.38 99 VAL B C 1
ATOM 1771 O O . VAL B 1 99 ? -0.048 -7.512 2.406 1 98.38 99 VAL B O 1
ATOM 1774 N N . PHE B 1 100 ? -1.376 -7.641 4.18 1 98.12 100 PHE B N 1
ATOM 1775 C CA . PHE B 1 100 ? -0.404 -6.996 5.055 1 98.12 100 PHE B CA 1
ATOM 1776 C C . PHE B 1 100 ? 0.855 -7.844 5.184 1 98.12 100 PHE B C 1
ATOM 1778 O O . PHE B 1 100 ? 1.966 -7.312 5.234 1 98.12 100 PHE B O 1
ATOM 1785 N N . GLU B 1 101 ? 0.653 -9.117 5.246 1 97.94 101 GLU B N 1
ATOM 1786 C CA . GLU B 1 101 ? 1.819 -9.992 5.27 1 97.94 101 GLU B CA 1
ATOM 1787 C C . GLU B 1 101 ? 2.631 -9.875 3.984 1 97.94 101 GLU B C 1
ATOM 1789 O O . GLU B 1 101 ? 3.857 -9.758 4.023 1 97.94 101 GLU B O 1
ATOM 1794 N N . ALA B 1 102 ? 1.974 -9.859 2.854 1 98.56 102 ALA B N 1
ATOM 1795 C CA . ALA B 1 102 ? 2.66 -9.719 1.573 1 98.56 102 ALA B CA 1
ATOM 1796 C C . ALA B 1 102 ? 3.41 -8.391 1.498 1 98.56 102 ALA B C 1
ATOM 1798 O O . ALA B 1 102 ? 4.551 -8.344 1.034 1 98.56 102 ALA B O 1
ATOM 1799 N N . LEU B 1 103 ? 2.783 -7.332 1.986 1 98.44 103 LEU B N 1
ATOM 1800 C CA . LEU B 1 103 ? 3.422 -6.02 2.018 1 98.44 103 LEU B CA 1
ATOM 1801 C C . LEU B 1 103 ? 4.656 -6.039 2.912 1 98.44 103 LEU B C 1
ATOM 1803 O O . LEU B 1 103 ? 5.688 -5.453 2.566 1 98.44 103 LEU B O 1
ATOM 1807 N N . HIS B 1 104 ? 4.547 -6.695 3.998 1 97.81 104 HIS B N 1
ATOM 1808 C CA . HIS B 1 104 ? 5.688 -6.805 4.902 1 97.81 104 HIS B CA 1
ATOM 1809 C C . HIS B 1 104 ? 6.836 -7.574 4.254 1 97.81 104 HIS B C 1
ATOM 1811 O O . HIS B 1 104 ? 7.996 -7.176 4.367 1 97.81 104 HIS B O 1
ATOM 1817 N N . LEU B 1 105 ? 6.516 -8.617 3.611 1 97.94 105 LEU B N 1
ATOM 1818 C CA . LEU B 1 105 ? 7.535 -9.406 2.926 1 97.94 105 LEU B CA 1
ATOM 1819 C C . LEU B 1 105 ? 8.234 -8.57 1.854 1 97.94 105 LEU B C 1
ATOM 1821 O O . LEU B 1 105 ? 9.445 -8.695 1.655 1 97.94 105 LEU B O 1
ATOM 1825 N N . ARG B 1 106 ? 7.512 -7.73 1.213 1 98.06 106 ARG B N 1
ATOM 1826 C CA . ARG B 1 106 ? 8.039 -6.965 0.088 1 98.06 106 ARG B CA 1
ATOM 1827 C C . ARG B 1 106 ? 8.852 -5.77 0.572 1 98.06 106 ARG B C 1
ATOM 1829 O O . ARG B 1 106 ? 9.898 -5.453 -0.001 1 98.06 106 ARG B O 1
ATOM 1836 N N . TYR B 1 107 ? 8.305 -5.125 1.664 1 97.44 107 TYR B N 1
ATOM 1837 C CA . TYR B 1 107 ? 8.852 -3.811 1.979 1 97.44 107 TYR B CA 1
ATOM 1838 C C . TYR B 1 107 ? 9.414 -3.779 3.393 1 97.44 107 TYR B C 1
ATOM 1840 O O . TYR B 1 107 ? 10.109 -2.832 3.77 1 97.44 107 TYR B O 1
ATOM 1848 N N . GLY B 1 108 ? 8.969 -4.699 4.273 1 91.75 108 GLY B N 1
ATOM 1849 C CA . GLY B 1 108 ? 9.273 -4.656 5.695 1 91.75 108 GLY B CA 1
ATOM 1850 C C . GLY B 1 108 ? 10.734 -4.895 6.004 1 91.75 108 GLY B C 1
ATOM 1851 O O . GLY B 1 108 ? 11.172 -4.727 7.145 1 91.75 108 GLY B O 1
ATOM 1852 N N . GLY B 1 109 ? 11.562 -4.996 4.969 1 75.94 109 GLY B N 1
ATOM 1853 C CA . GLY B 1 109 ? 12.977 -5.238 5.18 1 75.94 109 GLY B CA 1
ATOM 1854 C C . GLY B 1 109 ? 13.289 -6.66 5.605 1 75.94 109 GLY B C 1
ATOM 1855 O O . GLY B 1 109 ? 12.375 -7.477 5.773 1 75.94 109 GLY B O 1
ATOM 1856 N N . ARG B 1 110 ? 14.562 -6.996 5.395 1 64.88 110 ARG B N 1
ATOM 1857 C CA . ARG B 1 110 ? 15.062 -8.305 5.793 1 64.88 110 ARG B CA 1
ATOM 1858 C C . ARG B 1 110 ? 15.203 -8.398 7.309 1 64.88 110 ARG B C 1
ATOM 1860 O O . ARG B 1 110 ? 15.562 -7.422 7.965 1 64.88 110 ARG B O 1
ATOM 1867 N N . GLY B 1 111 ? 14.078 -8.852 8.047 1 44.5 111 GLY B N 1
ATOM 1868 C CA . GLY B 1 111 ? 14.383 -9.094 9.445 1 44.5 111 GLY B CA 1
ATOM 1869 C C . GLY B 1 111 ? 15.875 -9.258 9.703 1 44.5 111 GLY B C 1
ATOM 1870 O O . GLY B 1 111 ? 16.641 -9.523 8.781 1 44.5 111 GLY B O 1
#

Solvent-accessible surface area (backbone atoms only — not comparable to full-atom values): 12913 Å² total; per-residue (Å²): 134,82,83,73,74,73,65,80,81,77,83,69,69,57,72,73,43,71,74,31,50,34,41,34,23,32,54,48,48,32,70,68,36,73,70,46,40,75,51,42,86,49,46,39,57,81,79,70,45,66,49,59,69,59,53,53,59,66,39,69,81,49,55,69,45,58,40,46,53,51,32,48,34,47,22,52,59,37,58,88,40,69,56,68,74,64,56,58,75,63,41,54,72,69,54,44,52,51,50,53,50,33,48,35,48,45,63,62,57,81,125,134,81,82,74,76,73,64,79,80,78,81,67,69,58,72,71,43,71,74,32,47,33,42,32,23,32,52,49,48,32,70,69,36,72,72,45,40,77,51,42,86,49,47,38,57,81,79,70,44,65,49,59,68,60,52,53,60,66,39,70,82,49,54,69,43,57,42,45,55,52,33,49,32,46,22,52,58,37,59,88,41,70,56,67,71,62,55,58,74,64,40,54,72,70,55,43,51,53,49,52,50,33,48,35,50,46,63,63,54,81,127

Foldseek 3Di:
DPPPPPDPPPDDADPVLCVDLLRVLLVLLCVPPPVSVVVCVQQDRVVRDGPLVVVVVVCPPPDLLVVQSVLLSVCSNPVVSDHDPVSCVVDDPVSVVSSVVSVCSNPVDDD/DDPPPPDPPPDDADPVLCVDLLRVLLVLLCVPPPVSVVVCVQQDRVVRDGPLVVVVVVCPPPDLLVVQSSLLSVCSNPVVSDHDPVSCVVDDPVSVVSSVVSVCSNPVDDD

Nearest PDB structures (foldseek):
  3ihf-assembly4_D  TM=1.815E-01  e=9.201E+00  Mus musculus

pLDDT: mean 92.04, std 16.0, range [35.41, 98.94]

Organism: NCBI:txid267746

Sequence (222 aa):
MSDALTSPTHITIPEHLYGSQYWRPVIYLFTQHTKLRQYIHYVDFKGERIDVTKLKRAARVWSQSEKFILSLALHCFNERNKINLGDMDYLDSYHKRMVFEALHLRYGGRGMSDALTSPTHITIPEHLYGSQYWRPVIYLFTQHTKLRQYIHYVDFKGERIDVTKLKRAARVWSQSEKFILSLALHCFNERNKINLGDMDYLDSYHKRMVFEALHLRYGGRG

Radius of gyration: 21.12 Å; Cα contacts (8 Å, |Δi|>4): 224; chains: 2; bounding box: 32×94×43 Å

Secondary structure (DSSP, 8-state):
--------------GGGGG-TTHHHHHHHHHHSHHHHHTGGGEETTTTEE-HHHHHHHHTTS-HHHHHHHHHHHHHH-TTS---GGGGGG--HHHHHHHHHHHHHHHS---/--------------GGGGG-TTHHHHHHHHHHSHHHHHTGGGEETTTTEE-HHHHHHHHTTS-HHHHHHHHHHHHHH-TTS---GGGGGG--HHHHHHHHHHHHHHHS---